Protein AF-A0A4C1XUH2-F1 (afdb_monomer_lite)

Sequence (240 aa):
MLGRVEEEVRYRVNLPPKVDLDPMTHDEVSKHIKGLKIRKATVWKAVVIGIPKPGKPRDLPASYKPISLLSILVKLFERTLKSRLSDHLIGKGLIINEQFGFRPNYSCPQQVVLLIHHYISNRHFSFRLDNMYSSMRPIRAGVPQGSTLSPVLYSAYINDIPRPSAGVQLALFADDTALYLRSNSIGNILQRLQRAIDELTQWLRLWRIDVNPDKSASIYFNYNTKVQFPVPLDTPTYVF

Secondary structure (DSSP, 8-state):
-HHHHHHHHHHHHHSPP--SS----HHHHHHHHHHTT----TT---EEEEEEPTTS-TT-GGGEEEEEE--HHHHHHHHHHHHHHHHHHHHTT-S-TT--TT-TT--HHHHHHHHHHHHHSS-EE--EETTEEPPPEE--SS--TT-SSHHHHHHHHTTTPPPPSTT-EEEEETTEEEEE---S-HHHHHHHHHHHHHHHHHHHHHHTPPP-GGG-EEEEE-SS-EEEEE----------

InterPro domains:
  IPR000477 Reverse transcriptase domain [PF00078] (107-219)
  IPR000477 Reverse transcriptase domain [PS50878] (32-240)
  IPR043502 DNA/RNA polymerase superfamily [SSF56672] (43-229)
  IPR052560 RNA-directed DNA polymerase, mobile element [PTHR36688] (116-222)

Radius of gyration: 32.07 Å; chains: 1; bounding box: 64×52×88 Å

Organism: Eumeta variegata (NCBI:txid151549)

Foldseek 3Di:
DVVVVVVVVVVVVPDDDDDPPPPCDPVNVVVVVVVVVDDPDPQPDWDWDWDAAPPDDPPDPVRTDIDTHHDPVVVVVVVVVCVVVLCVCVVVVVDDPLDQPPHPPGDPVVSVVVVVVVQFPFDWDWDDDPPDIHDIDTDPDAHDPPDPCRQVVQCVLCVPQDAADDAWHWDDDRPDIDTDHDDPDPVVRCVRVVVSVVSRLVVCVVSVNDDDQVPDWDWDDDPPDTDTDRDPDPDDDDDD

Structure (mmCIF, N/CA/C/O backbone):
data_AF-A0A4C1XUH2-F1
#
_entry.id   AF-A0A4C1XUH2-F1
#
loop_
_atom_site.group_PDB
_atom_site.id
_atom_site.type_symbol
_atom_site.label_atom_id
_atom_site.label_alt_id
_atom_site.label_comp_id
_atom_site.label_asym_id
_atom_site.label_entity_id
_atom_site.label_seq_id
_atom_site.pdbx_PDB_ins_code
_atom_site.Cartn_x
_atom_site.Cartn_y
_atom_site.Cartn_z
_atom_site.occupancy
_atom_site.B_iso_or_equiv
_atom_site.auth_seq_id
_atom_site.auth_comp_id
_atom_site.auth_asym_id
_atom_site.auth_atom_id
_atom_site.pdbx_PDB_model_num
ATOM 1 N N . MET A 1 1 ? -20.346 13.648 -29.055 1.00 46.81 1 MET A N 1
ATOM 2 C CA . MET A 1 1 ? -19.079 14.121 -28.445 1.00 46.81 1 MET A CA 1
ATOM 3 C C . MET A 1 1 ? -18.048 13.001 -28.271 1.00 46.81 1 MET A C 1
ATOM 5 O O . MET A 1 1 ? -16.873 13.279 -28.445 1.00 46.81 1 MET A O 1
ATOM 9 N N . LEU A 1 2 ? -18.465 11.749 -28.019 1.00 33.50 2 LEU A N 1
ATOM 10 C CA . LEU A 1 2 ? -17.575 10.581 -27.887 1.00 33.50 2 LEU A CA 1
ATOM 11 C C . LEU A 1 2 ? -16.898 10.151 -29.211 1.00 33.50 2 LEU A C 1
ATOM 13 O O . LEU A 1 2 ? -15.710 9.855 -29.220 1.00 33.50 2 LEU A O 1
ATOM 17 N N . GLY A 1 3 ? -17.610 10.234 -30.344 1.00 39.97 3 GLY A N 1
ATOM 18 C CA . GLY A 1 3 ? -17.074 9.824 -31.654 1.00 39.97 3 GLY A CA 1
ATOM 19 C C . GLY A 1 3 ? -15.873 10.641 -32.157 1.00 39.97 3 GLY A C 1
ATOM 20 O O . GLY A 1 3 ? -14.968 10.079 -32.759 1.00 39.97 3 GLY A O 1
ATOM 21 N N . ARG A 1 4 ? -15.796 11.944 -31.834 1.00 39.75 4 ARG A N 1
ATOM 22 C CA . ARG A 1 4 ? -14.647 12.793 -32.220 1.00 39.75 4 ARG A CA 1
ATOM 23 C C . ARG A 1 4 ? -13.370 12.439 -31.460 1.00 39.75 4 ARG A C 1
ATOM 25 O O . ARG A 1 4 ? -12.289 12.599 -32.005 1.00 39.75 4 ARG A O 1
ATOM 32 N N . VAL A 1 5 ? -13.482 11.963 -30.220 1.00 42.03 5 VAL A N 1
ATOM 33 C CA . VAL A 1 5 ? -12.314 11.590 -29.407 1.00 42.03 5 VAL A CA 1
ATOM 34 C C . VAL A 1 5 ? -11.775 10.228 -29.845 1.00 42.03 5 VAL A C 1
ATOM 36 O O . VAL A 1 5 ? -10.564 10.057 -29.929 1.00 42.03 5 VAL A O 1
ATOM 39 N N . GLU A 1 6 ? -12.647 9.283 -30.200 1.00 44.44 6 GLU A N 1
ATOM 40 C CA . GLU A 1 6 ? -12.225 7.984 -30.740 1.00 44.44 6 GLU A CA 1
ATOM 41 C C . GLU A 1 6 ? -11.586 8.101 -32.133 1.00 44.44 6 GLU A C 1
ATOM 43 O O . GLU A 1 6 ? -10.597 7.418 -32.400 1.00 44.44 6 GLU A O 1
ATOM 48 N N . GLU A 1 7 ? -12.075 9.001 -32.995 1.00 48.00 7 GLU A N 1
ATOM 49 C CA . GLU A 1 7 ? -11.417 9.314 -34.273 1.00 48.00 7 GLU A CA 1
ATOM 50 C C . GLU A 1 7 ? -10.076 10.034 -34.086 1.00 48.00 7 GLU A C 1
ATOM 52 O O . GLU A 1 7 ? -9.104 9.682 -34.748 1.00 48.00 7 GLU A O 1
ATOM 57 N N . GLU A 1 8 ? -9.975 10.978 -33.146 1.00 48.03 8 GLU A N 1
ATOM 58 C CA . GLU A 1 8 ? -8.726 11.686 -32.833 1.00 48.03 8 GLU A CA 1
ATOM 59 C C . GLU A 1 8 ? -7.663 10.733 -32.257 1.00 48.03 8 GLU A C 1
ATOM 61 O O . GLU A 1 8 ? -6.487 10.807 -32.617 1.00 48.03 8 GLU A O 1
ATOM 66 N N . VAL A 1 9 ? -8.066 9.787 -31.401 1.00 44.88 9 VAL A N 1
ATOM 67 C CA . VAL A 1 9 ? -7.173 8.746 -30.873 1.00 44.88 9 VAL A CA 1
ATOM 68 C C . VAL A 1 9 ? -6.776 7.777 -31.986 1.00 44.88 9 VAL A C 1
ATOM 70 O O . VAL A 1 9 ? -5.591 7.498 -32.144 1.00 44.88 9 VAL A O 1
ATOM 73 N N . ARG A 1 10 ? -7.711 7.326 -32.831 1.00 47.38 10 ARG A N 1
ATOM 74 C CA . ARG A 1 10 ? -7.397 6.457 -33.980 1.00 47.38 10 ARG A CA 1
ATOM 75 C C . ARG A 1 10 ? -6.486 7.151 -35.001 1.00 47.38 10 ARG A C 1
ATOM 77 O O . ARG A 1 10 ? -5.645 6.489 -35.603 1.00 47.38 10 ARG A O 1
ATOM 84 N N . TYR A 1 11 ? -6.601 8.467 -35.161 1.00 55.06 11 TYR A N 1
ATOM 85 C CA . TYR A 1 11 ? -5.712 9.274 -35.994 1.00 55.06 11 TYR A CA 1
ATOM 86 C C . TYR A 1 11 ? -4.316 9.413 -35.367 1.00 55.06 11 TYR A C 1
ATOM 88 O O . TYR A 1 11 ? -3.318 9.164 -36.035 1.00 55.06 11 TYR A O 1
ATOM 96 N N . ARG A 1 12 ? -4.216 9.707 -34.063 1.00 44.78 12 ARG A N 1
ATOM 97 C CA . ARG A 1 12 ? -2.927 9.861 -33.355 1.00 44.78 12 ARG A CA 1
ATOM 98 C C . ARG A 1 12 ? -2.148 8.564 -33.161 1.00 44.78 12 ARG A C 1
ATOM 100 O O . ARG A 1 12 ? -0.924 8.614 -33.143 1.00 44.78 12 ARG A O 1
ATOM 107 N N . VAL A 1 13 ? -2.826 7.423 -33.050 1.00 50.38 13 VAL A N 1
ATOM 108 C CA . VAL A 1 13 ? -2.187 6.097 -32.938 1.00 50.38 13 VAL A CA 1
ATOM 109 C C . VAL A 1 13 ? -1.651 5.613 -34.296 1.00 50.38 13 VAL A C 1
ATOM 111 O O . VAL A 1 13 ? -0.718 4.817 -34.331 1.00 50.38 13 VAL A O 1
ATOM 114 N N . ASN A 1 14 ? -2.198 6.124 -35.407 1.00 46.09 14 ASN A N 1
ATOM 115 C CA . ASN A 1 14 ? -1.748 5.822 -36.772 1.00 46.09 14 ASN A CA 1
ATOM 116 C C . ASN A 1 14 ? -0.796 6.876 -37.363 1.00 46.09 14 ASN A C 1
ATOM 118 O O . ASN A 1 14 ? -0.305 6.696 -38.477 1.00 46.09 14 ASN A O 1
ATOM 122 N N . LEU A 1 15 ? -0.526 7.971 -36.648 1.00 45.25 15 LEU A N 1
ATOM 123 C CA . LEU A 1 15 ? 0.492 8.934 -37.053 1.00 45.25 15 LEU A CA 1
ATOM 124 C C . LEU A 1 15 ? 1.889 8.333 -36.809 1.00 45.25 15 LEU A C 1
ATOM 126 O O . LEU A 1 15 ? 2.132 7.779 -35.732 1.00 45.25 15 LEU A O 1
ATOM 130 N N . PRO A 1 16 ? 2.831 8.444 -37.766 1.00 49.97 16 PRO A N 1
ATOM 131 C CA . PRO A 1 16 ? 4.222 8.102 -37.503 1.00 49.97 16 PRO A CA 1
ATOM 132 C C . PRO A 1 16 ? 4.752 8.963 -36.341 1.00 49.97 16 PRO A C 1
ATOM 134 O O . PRO A 1 16 ? 4.283 10.091 -36.150 1.00 49.97 16 PRO A O 1
ATOM 137 N N . PRO A 1 17 ? 5.694 8.441 -35.533 1.00 49.44 17 PRO A N 1
ATOM 138 C CA . PRO A 1 17 ? 6.162 9.118 -34.330 1.00 49.44 17 PRO A CA 1
ATOM 139 C C . PRO A 1 17 ? 6.630 10.536 -34.665 1.00 49.44 17 PRO A C 1
ATOM 141 O O . PRO A 1 17 ? 7.476 10.725 -35.537 1.00 49.44 17 PRO A O 1
ATOM 144 N N . LYS A 1 18 ? 6.073 11.533 -33.964 1.00 49.94 18 LYS A N 1
ATOM 145 C CA . LYS A 1 18 ? 6.533 12.922 -34.046 1.00 49.94 18 LYS A CA 1
ATOM 146 C C . LYS A 1 18 ? 7.953 12.998 -33.491 1.00 49.94 18 LYS A C 1
ATOM 148 O O . LYS A 1 18 ? 8.157 13.028 -32.281 1.00 49.94 18 LYS A O 1
ATOM 153 N N . VAL A 1 19 ? 8.917 13.014 -34.396 1.00 47.56 19 VAL A N 1
ATOM 154 C CA . VAL A 1 19 ? 10.279 13.468 -34.154 1.00 47.56 19 VAL A CA 1
ATOM 155 C C . VAL A 1 19 ? 10.433 14.665 -35.081 1.00 47.56 19 VAL A C 1
ATOM 157 O O . VAL A 1 19 ? 10.267 14.504 -36.285 1.00 47.56 19 VAL A O 1
ATOM 160 N N . ASP A 1 20 ? 10.686 15.860 -34.541 1.00 52.19 20 ASP A N 1
ATOM 161 C CA . ASP A 1 20 ? 10.967 17.091 -35.309 1.00 52.19 20 ASP A CA 1
ATOM 162 C C . ASP A 1 20 ? 12.345 17.027 -36.008 1.00 52.19 20 ASP A C 1
ATOM 164 O O . ASP A 1 20 ? 13.156 17.947 -35.963 1.00 52.19 20 ASP A O 1
ATOM 168 N N . LEU A 1 21 ? 12.637 15.894 -36.636 1.00 56.38 21 LEU A N 1
ATOM 169 C CA . LEU A 1 21 ? 13.744 15.669 -37.544 1.00 56.38 21 LEU A CA 1
ATOM 170 C C . LEU A 1 21 ? 13.156 14.885 -38.708 1.00 56.38 21 LEU A C 1
ATOM 172 O O . LEU A 1 21 ? 12.502 13.863 -38.477 1.00 56.38 21 LEU A O 1
ATOM 176 N N . ASP A 1 22 ? 13.379 15.361 -39.933 1.00 56.19 22 ASP A N 1
ATOM 177 C CA . ASP A 1 22 ? 12.951 14.643 -41.130 1.00 56.19 22 ASP A CA 1
ATOM 178 C C . ASP A 1 22 ? 13.380 13.171 -41.009 1.00 56.19 22 ASP A C 1
ATOM 180 O O . ASP A 1 22 ? 14.534 12.897 -40.648 1.00 56.19 22 ASP A O 1
ATOM 184 N N . PRO A 1 23 ? 12.464 12.207 -41.227 1.00 50.84 23 PRO A N 1
ATOM 185 C CA . PRO A 1 23 ? 12.802 10.801 -41.121 1.00 50.84 23 PRO A CA 1
ATOM 186 C C . PRO A 1 23 ? 13.909 10.516 -42.129 1.00 50.84 23 PRO A C 1
ATOM 188 O O . PRO A 1 23 ? 13.658 10.510 -43.332 1.00 50.84 23 PRO A O 1
ATOM 191 N N . MET A 1 24 ? 15.133 10.295 -41.632 1.00 50.81 24 MET A N 1
ATOM 192 C CA . MET A 1 24 ? 16.257 9.931 -42.488 1.00 50.81 24 MET A CA 1
ATOM 193 C C . MET A 1 24 ? 15.835 8.737 -43.332 1.00 50.81 24 MET A C 1
ATOM 195 O O . MET A 1 24 ? 15.542 7.653 -42.812 1.00 50.81 24 MET A O 1
ATOM 199 N N . THR A 1 25 ? 15.790 8.948 -44.641 1.00 69.31 25 THR A N 1
ATOM 200 C CA . THR A 1 25 ? 15.393 7.902 -45.570 1.00 69.31 25 THR A CA 1
ATOM 201 C C . THR A 1 25 ? 16.419 6.773 -45.510 1.00 69.31 25 THR A C 1
ATOM 203 O O . THR A 1 25 ? 17.613 6.989 -45.274 1.00 69.31 25 THR A O 1
ATOM 206 N N . HIS A 1 26 ? 15.971 5.533 -45.720 1.00 57.75 26 HIS A N 1
ATOM 207 C CA . HIS A 1 26 ? 16.865 4.370 -45.729 1.00 57.75 26 HIS A CA 1
ATOM 208 C C . HIS A 1 26 ? 18.041 4.567 -46.710 1.00 57.75 26 HIS A C 1
ATOM 210 O O . HIS A 1 26 ? 19.152 4.095 -46.461 1.00 57.75 26 HIS A O 1
ATOM 216 N N . ASP A 1 27 ? 17.824 5.339 -47.777 1.00 68.00 27 ASP A N 1
ATOM 217 C CA . ASP A 1 27 ? 18.841 5.716 -48.754 1.00 68.00 27 ASP A CA 1
ATOM 218 C C . ASP A 1 27 ? 19.863 6.729 -48.224 1.00 68.00 27 ASP A C 1
ATOM 220 O O . ASP A 1 27 ? 21.056 6.569 -48.489 1.00 68.00 27 ASP A O 1
ATOM 224 N N . GLU A 1 28 ? 19.464 7.714 -47.419 1.00 70.12 28 GLU A N 1
ATOM 225 C CA . GLU A 1 28 ? 20.388 8.659 -46.773 1.00 70.12 28 GLU A CA 1
ATOM 226 C C . GLU A 1 28 ? 21.250 7.988 -45.705 1.00 70.12 28 GLU A C 1
ATOM 228 O O . GLU A 1 28 ? 22.461 8.233 -45.645 1.00 70.12 28 GLU A O 1
ATOM 233 N N . VAL A 1 29 ? 20.657 7.092 -44.909 1.00 66.12 29 VAL A N 1
ATOM 234 C CA . VAL A 1 29 ? 21.394 6.264 -43.942 1.00 66.12 29 VAL A CA 1
ATOM 235 C C . VAL A 1 29 ? 22.367 5.347 -44.682 1.00 66.12 29 VAL A C 1
ATOM 237 O O . VAL A 1 29 ? 23.545 5.271 -44.333 1.00 66.12 29 VAL A O 1
ATOM 240 N N . SER A 1 30 ? 21.918 4.700 -45.761 1.00 60.31 30 SER A N 1
ATOM 241 C CA . SER A 1 30 ? 22.757 3.834 -46.597 1.00 60.31 30 SER A CA 1
ATOM 242 C C . SER A 1 30 ? 23.894 4.610 -47.273 1.00 60.31 30 SER A C 1
ATOM 244 O O . SER A 1 30 ? 25.023 4.119 -47.331 1.00 60.31 30 SER A O 1
ATOM 246 N N . LYS A 1 31 ? 23.650 5.849 -47.721 1.00 74.75 31 LYS A N 1
ATOM 247 C CA . LYS A 1 31 ? 24.663 6.748 -48.296 1.00 74.75 31 LYS A CA 1
ATOM 248 C C . LYS A 1 31 ? 25.720 7.145 -47.262 1.00 74.75 31 LYS A C 1
ATOM 250 O O . LYS A 1 31 ? 26.909 7.048 -47.564 1.00 74.75 31 LYS A O 1
ATOM 255 N N . HIS A 1 32 ? 25.315 7.503 -46.041 1.00 62.38 32 HIS A N 1
ATOM 256 C CA . HIS A 1 32 ? 26.245 7.793 -44.943 1.00 62.38 32 HIS A CA 1
ATOM 257 C C . HIS A 1 32 ? 27.060 6.557 -44.538 1.00 62.38 32 HIS A C 1
ATOM 259 O O . HIS A 1 32 ? 28.282 6.636 -44.418 1.00 62.38 32 HIS A O 1
ATOM 265 N N . ILE A 1 33 ? 26.421 5.390 -44.415 1.00 60.66 33 ILE A N 1
ATOM 266 C CA . ILE A 1 33 ? 27.097 4.122 -44.097 1.00 60.66 33 ILE A CA 1
ATOM 267 C C . ILE A 1 33 ? 28.111 3.737 -45.188 1.00 60.66 33 ILE A C 1
ATOM 269 O O . ILE A 1 33 ? 29.224 3.313 -44.871 1.00 60.66 33 ILE A O 1
ATOM 273 N N . LYS A 1 34 ? 27.768 3.917 -46.472 1.00 64.81 34 LYS A N 1
ATOM 274 C CA . LYS A 1 34 ? 28.681 3.679 -47.606 1.00 64.81 34 LYS A CA 1
ATOM 275 C C . LYS A 1 34 ? 29.853 4.667 -47.620 1.00 64.81 34 LYS A C 1
ATOM 277 O O . LYS A 1 34 ? 30.980 4.255 -47.894 1.00 64.81 34 LYS A O 1
ATOM 282 N N . GLY A 1 35 ? 29.612 5.938 -47.284 1.00 63.88 35 GLY A N 1
ATOM 283 C CA . GLY A 1 35 ? 30.648 6.972 -47.164 1.00 63.88 35 GLY A CA 1
ATOM 284 C C . GLY A 1 35 ? 31.665 6.691 -46.054 1.00 63.88 35 GLY A C 1
ATOM 285 O O . GLY A 1 35 ? 32.849 6.972 -46.220 1.00 63.88 35 GLY A O 1
ATOM 286 N N . LEU A 1 36 ? 31.235 6.034 -44.973 1.00 59.88 36 LEU A N 1
ATOM 287 C CA . LEU A 1 36 ? 32.098 5.633 -43.856 1.00 59.88 36 LEU A CA 1
ATOM 288 C C . LEU A 1 36 ? 33.062 4.472 -44.194 1.00 59.88 36 LEU A C 1
ATOM 290 O O . LEU A 1 36 ? 33.847 4.073 -43.336 1.00 59.88 36 LEU A O 1
ATOM 294 N N . LYS A 1 37 ? 33.025 3.914 -45.421 1.00 51.81 37 LYS A N 1
ATOM 295 C CA . LYS A 1 37 ? 33.866 2.784 -45.884 1.00 51.81 37 LYS A CA 1
ATOM 296 C C . LYS A 1 37 ? 33.928 1.613 -44.885 1.00 51.81 37 LYS A C 1
ATOM 298 O O . LYS A 1 37 ? 34.933 0.906 -44.791 1.00 51.81 37 LYS A O 1
ATOM 303 N N . ILE A 1 38 ? 32.848 1.381 -44.138 1.00 58.53 38 ILE A N 1
ATOM 304 C CA . ILE A 1 38 ? 32.791 0.326 -43.125 1.00 58.53 38 ILE A CA 1
ATOM 305 C C . ILE A 1 38 ? 32.663 -1.014 -43.852 1.00 58.53 38 ILE A C 1
ATOM 307 O O . ILE A 1 38 ? 31.647 -1.297 -44.488 1.00 58.53 38 ILE A O 1
ATOM 311 N N . ARG A 1 39 ? 33.693 -1.865 -43.773 1.00 52.16 39 ARG A N 1
ATOM 312 C CA . ARG A 1 39 ? 33.590 -3.246 -44.266 1.00 52.16 39 ARG A CA 1
ATOM 313 C C . ARG A 1 39 ? 32.484 -3.959 -43.486 1.00 52.16 39 ARG A C 1
ATOM 315 O O . ARG A 1 39 ? 32.507 -3.971 -42.257 1.00 52.16 39 ARG A O 1
ATOM 322 N N . LYS A 1 40 ? 31.525 -4.568 -44.192 1.00 50.50 40 LYS A N 1
ATOM 323 C CA . LYS A 1 40 ? 30.462 -5.368 -43.569 1.00 50.50 40 LYS A CA 1
ATOM 324 C C . LYS A 1 40 ? 31.126 -6.522 -42.817 1.00 50.50 40 LYS A C 1
ATOM 326 O O . LYS A 1 40 ? 31.721 -7.403 -43.433 1.00 50.50 40 LYS A O 1
ATOM 331 N N . ALA A 1 41 ? 31.091 -6.480 -41.490 1.00 52.34 41 ALA A N 1
ATOM 332 C CA . ALA A 1 41 ? 31.773 -7.478 -40.682 1.00 52.34 41 ALA A CA 1
ATOM 333 C C . ALA A 1 41 ? 31.134 -8.860 -40.908 1.00 52.34 41 ALA A C 1
ATOM 335 O O . ALA A 1 41 ? 29.937 -9.064 -40.728 1.00 52.34 41 ALA A O 1
ATOM 336 N N . THR A 1 42 ? 31.945 -9.835 -41.304 1.00 54.28 42 THR A N 1
ATOM 337 C CA . THR A 1 42 ? 31.550 -11.243 -41.496 1.00 54.28 42 THR A CA 1
ATOM 338 C C . THR A 1 42 ? 31.240 -11.963 -40.177 1.00 54.28 42 THR A C 1
ATOM 340 O O . THR A 1 42 ? 30.697 -13.065 -40.180 1.00 54.28 42 THR A O 1
ATOM 343 N N . VAL A 1 43 ? 31.544 -11.313 -39.051 1.00 61.03 43 VAL A N 1
ATOM 344 C CA . VAL A 1 43 ? 31.491 -11.830 -37.675 1.00 61.03 43 VAL A CA 1
ATOM 345 C C . VAL A 1 43 ? 30.073 -11.795 -37.062 1.00 61.03 43 VAL A C 1
ATOM 347 O O . VAL A 1 43 ? 29.847 -12.385 -36.010 1.00 61.03 43 VAL A O 1
ATOM 350 N N . TRP A 1 44 ? 29.086 -11.180 -37.727 1.00 61.22 44 TRP A N 1
ATOM 351 C CA . TRP A 1 44 ? 27.710 -11.005 -37.215 1.00 61.22 44 TRP A CA 1
ATOM 352 C C . TRP A 1 44 ? 26.755 -12.190 -37.460 1.00 61.22 44 TRP A C 1
ATOM 354 O O . TRP A 1 44 ? 25.538 -12.034 -37.386 1.00 61.22 44 TRP A O 1
ATOM 364 N N . LYS A 1 45 ? 27.272 -13.385 -37.765 1.00 67.44 45 LYS A N 1
ATOM 365 C CA . LYS A 1 45 ? 26.444 -14.599 -37.850 1.00 67.44 45 LYS A CA 1
ATOM 366 C C . LYS A 1 45 ? 26.216 -15.163 -36.443 1.00 67.44 45 LYS A C 1
ATOM 368 O O . LYS A 1 45 ? 27.174 -15.352 -35.699 1.00 67.44 45 LYS A O 1
ATOM 373 N N . ALA A 1 46 ? 24.960 -15.443 -36.096 1.00 76.62 46 ALA A N 1
ATOM 374 C CA . ALA A 1 46 ? 24.566 -16.003 -34.804 1.00 76.62 46 ALA A CA 1
ATOM 375 C C . ALA A 1 46 ? 23.885 -17.362 -34.991 1.00 76.62 46 ALA A C 1
ATOM 377 O O . ALA A 1 46 ? 23.077 -17.531 -35.904 1.00 76.62 46 ALA A O 1
ATOM 378 N N . VAL A 1 47 ? 24.182 -18.316 -34.109 1.00 80.75 47 VAL A N 1
ATOM 379 C CA . VAL A 1 47 ? 23.432 -19.579 -34.025 1.00 80.75 47 VAL A CA 1
ATOM 380 C C . VAL A 1 47 ? 22.233 -19.350 -33.110 1.00 80.75 47 VAL A C 1
ATOM 382 O O . VAL A 1 47 ? 22.413 -18.884 -31.989 1.00 80.75 47 VAL A O 1
ATOM 385 N N . VAL A 1 48 ? 21.015 -19.656 -33.557 1.00 82.94 48 VAL A N 1
ATOM 386 C CA . VAL A 1 48 ? 19.807 -19.509 -32.730 1.00 82.94 48 VAL A CA 1
ATOM 387 C C . VAL A 1 48 ? 19.474 -20.846 -32.081 1.00 82.94 48 VAL A C 1
ATOM 389 O O . VAL A 1 48 ? 19.286 -21.841 -32.775 1.00 82.94 48 VAL A O 1
ATOM 392 N N . ILE A 1 49 ? 19.375 -20.859 -30.754 1.00 84.31 49 ILE A N 1
ATOM 393 C CA . ILE A 1 49 ? 18.896 -22.014 -29.988 1.00 84.31 49 ILE A CA 1
ATOM 394 C C . ILE A 1 49 ? 17.503 -21.730 -29.422 1.00 84.31 49 ILE A C 1
ATOM 396 O O . ILE A 1 49 ? 17.189 -20.596 -29.061 1.00 84.31 49 ILE A O 1
ATOM 400 N N . GLY A 1 50 ? 16.660 -22.757 -29.331 1.00 85.94 50 GLY A N 1
ATOM 401 C CA . GLY A 1 50 ? 15.346 -22.663 -28.699 1.00 85.94 50 GLY A CA 1
ATOM 402 C C . GLY A 1 50 ? 15.399 -23.119 -27.243 1.00 85.94 50 GLY A C 1
ATOM 403 O O . GLY A 1 50 ? 15.690 -24.282 -26.980 1.00 85.94 50 GLY A O 1
ATOM 404 N N . ILE A 1 51 ? 15.060 -22.245 -26.294 1.00 88.19 51 ILE A N 1
ATOM 405 C CA . ILE A 1 51 ? 14.867 -22.629 -24.885 1.00 88.19 51 ILE A CA 1
ATOM 406 C C . ILE A 1 51 ? 13.384 -22.954 -24.650 1.00 88.19 51 ILE A C 1
ATOM 408 O O . ILE A 1 51 ? 12.546 -22.084 -24.899 1.00 88.19 51 ILE A O 1
ATOM 412 N N . PRO A 1 52 ? 13.019 -24.155 -24.167 1.00 88.50 52 PRO A N 1
ATOM 413 C CA . PRO A 1 52 ? 11.619 -24.524 -23.973 1.00 88.50 52 PRO A CA 1
ATOM 414 C C . PRO A 1 52 ? 10.941 -23.651 -22.904 1.00 88.50 52 PRO A C 1
ATOM 416 O O . PRO A 1 52 ? 11.503 -23.380 -21.841 1.00 88.50 52 PRO A O 1
ATOM 419 N N . LYS A 1 53 ? 9.710 -23.212 -23.179 1.00 89.81 53 LYS A N 1
ATOM 420 C CA . LYS A 1 53 ? 8.848 -22.514 -22.217 1.00 89.81 53 LYS A CA 1
ATOM 421 C C . LYS A 1 53 ? 8.279 -23.532 -21.211 1.00 89.81 53 LYS A C 1
ATOM 423 O O . LYS A 1 53 ? 7.845 -24.606 -21.631 1.00 89.81 53 LYS A O 1
ATOM 428 N N . PRO A 1 54 ? 8.233 -23.215 -19.904 1.00 91.62 54 PRO A N 1
ATOM 429 C CA . PRO A 1 54 ? 7.641 -24.100 -18.900 1.00 91.62 54 PRO A CA 1
ATOM 430 C C . PRO A 1 54 ? 6.182 -24.454 -19.226 1.00 91.62 54 PRO A C 1
ATOM 432 O O . PRO A 1 54 ? 5.408 -23.579 -19.611 1.00 91.62 54 PRO A O 1
ATOM 435 N N . GLY A 1 55 ? 5.813 -25.731 -19.079 1.00 90.06 55 GLY A N 1
ATOM 436 C CA . GLY A 1 55 ? 4.430 -26.207 -19.236 1.00 90.06 55 GLY A CA 1
ATOM 437 C C . GLY A 1 55 ? 3.864 -26.177 -20.663 1.00 90.06 55 GLY A C 1
ATOM 438 O O . GLY A 1 55 ? 2.655 -26.313 -20.832 1.00 90.06 55 GLY A O 1
ATOM 439 N N . LYS A 1 56 ? 4.696 -25.977 -21.693 1.00 88.62 56 LYS A N 1
ATOM 440 C CA . LYS A 1 56 ? 4.276 -25.994 -23.105 1.00 88.62 56 LYS A CA 1
ATOM 441 C C . LYS A 1 56 ? 4.760 -27.267 -23.819 1.00 88.62 56 LYS A C 1
ATOM 443 O O . LYS A 1 56 ? 5.819 -27.789 -23.461 1.00 88.62 56 LYS A O 1
ATOM 448 N N . PRO A 1 57 ? 4.003 -27.776 -24.809 1.00 89.06 57 PRO A N 1
ATOM 449 C CA . PRO A 1 57 ? 4.331 -29.028 -25.486 1.00 89.06 57 PRO A CA 1
ATOM 450 C C . PRO A 1 57 ? 5.546 -28.834 -26.416 1.00 89.06 57 PRO A C 1
ATOM 452 O O . PRO A 1 57 ? 5.734 -27.759 -26.983 1.00 89.06 57 PRO A O 1
ATOM 455 N N . ARG A 1 58 ? 6.442 -29.827 -26.492 1.00 86.12 58 ARG A N 1
ATOM 456 C CA . ARG A 1 58 ? 7.790 -29.694 -27.103 1.00 86.12 58 ARG A CA 1
ATOM 457 C C . ARG A 1 58 ? 7.824 -29.877 -28.624 1.00 86.12 58 ARG A C 1
ATOM 459 O O . ARG A 1 58 ? 8.842 -29.633 -29.255 1.00 86.12 58 ARG A O 1
ATOM 466 N N . ASP A 1 59 ? 6.720 -30.318 -29.189 1.00 87.06 59 ASP A N 1
ATOM 467 C CA . ASP A 1 59 ? 6.474 -30.538 -30.612 1.00 87.06 59 ASP A CA 1
ATOM 468 C C . ASP A 1 59 ? 6.244 -29.234 -31.395 1.00 87.06 59 ASP A C 1
ATOM 470 O O . ASP A 1 59 ? 6.468 -29.188 -32.602 1.00 87.06 59 ASP A O 1
ATOM 474 N N . LEU A 1 60 ? 5.841 -28.154 -30.718 1.00 82.19 60 LEU A N 1
ATOM 475 C CA . LEU A 1 60 ? 5.532 -26.879 -31.362 1.00 82.19 60 LEU A CA 1
ATOM 476 C C . LEU A 1 60 ? 6.706 -25.883 -31.298 1.00 82.19 60 LEU A C 1
ATOM 478 O O . LEU A 1 60 ? 7.158 -25.536 -30.203 1.00 82.19 60 LEU A O 1
ATOM 482 N N . PRO A 1 61 ? 7.133 -25.286 -32.430 1.00 77.25 61 PRO A N 1
ATOM 483 C CA . PRO A 1 61 ? 8.151 -24.228 -32.442 1.00 77.25 61 PRO A CA 1
ATOM 484 C C . PRO A 1 61 ? 7.800 -23.018 -31.559 1.00 77.25 61 PRO A C 1
ATOM 486 O O . PRO A 1 61 ? 8.671 -22.426 -30.922 1.00 77.25 61 PRO A O 1
ATOM 489 N N . ALA A 1 62 ? 6.509 -22.681 -31.445 1.00 82.12 62 ALA A N 1
ATOM 490 C CA . ALA A 1 62 ? 6.013 -21.593 -30.596 1.00 82.12 62 ALA A CA 1
ATOM 491 C C . ALA A 1 62 ? 6.263 -21.816 -29.087 1.00 82.12 62 ALA A C 1
ATOM 493 O O . ALA A 1 62 ? 6.228 -20.864 -28.291 1.00 82.12 62 ALA A O 1
ATOM 494 N N . SER A 1 63 ? 6.543 -23.058 -28.685 1.00 88.81 63 SER A N 1
ATOM 495 C CA . SER A 1 63 ? 6.874 -23.436 -27.311 1.00 88.81 63 SER A CA 1
ATOM 496 C C . SER A 1 63 ? 8.304 -23.087 -26.913 1.00 88.81 63 SER A C 1
ATOM 498 O O . SER A 1 63 ? 8.644 -23.220 -25.741 1.00 88.81 63 SER A O 1
ATOM 500 N N . TYR A 1 64 ? 9.131 -22.586 -27.833 1.00 85.06 64 TYR A N 1
ATOM 501 C CA . TYR A 1 64 ? 10.515 -22.213 -27.560 1.00 85.06 64 TYR A CA 1
ATOM 502 C C . TYR A 1 64 ? 10.702 -20.690 -27.538 1.00 85.06 64 TYR A C 1
ATOM 504 O O . TYR A 1 64 ? 10.001 -19.929 -28.208 1.00 85.06 64 TYR A O 1
ATOM 512 N N . LYS A 1 65 ? 11.645 -20.223 -26.719 1.00 81.25 65 LYS A N 1
ATOM 513 C CA . LYS A 1 65 ? 12.199 -18.868 -26.757 1.00 81.25 65 LYS A CA 1
ATOM 514 C C . LYS A 1 65 ? 13.468 -18.911 -27.616 1.00 81.25 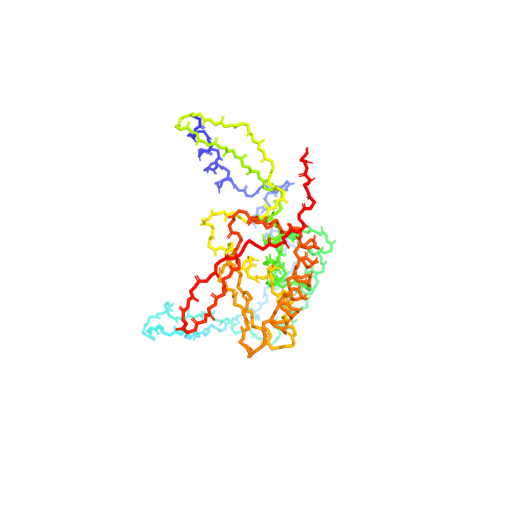65 LYS A C 1
ATOM 516 O O . LYS A 1 65 ? 14.403 -19.607 -27.217 1.00 81.25 65 LYS A O 1
ATOM 521 N N . PRO A 1 66 ? 13.523 -18.217 -28.762 1.00 89.94 66 PRO A N 1
ATOM 522 C CA . PRO A 1 66 ? 14.741 -18.157 -29.557 1.00 89.94 66 PRO A CA 1
ATOM 523 C C . PRO A 1 66 ? 15.784 -17.288 -28.845 1.00 89.94 66 PRO A C 1
ATOM 525 O O . PRO A 1 66 ? 15.484 -16.168 -28.436 1.00 89.94 66 PRO A O 1
ATOM 528 N N . ILE A 1 67 ? 17.005 -17.800 -28.697 1.00 86.06 67 ILE A N 1
ATOM 529 C CA . ILE A 1 67 ? 18.152 -17.082 -28.136 1.00 86.06 67 ILE A CA 1
ATOM 530 C C . ILE A 1 67 ? 19.304 -17.140 -29.134 1.00 86.06 67 ILE A C 1
ATOM 532 O O . ILE A 1 67 ? 19.747 -18.220 -29.526 1.00 86.06 67 ILE A O 1
ATOM 536 N N . SER A 1 68 ? 19.809 -15.972 -29.519 1.00 87.31 68 SER A N 1
ATOM 537 C CA . SER A 1 68 ? 20.962 -15.845 -30.410 1.00 87.31 68 SER A CA 1
ATOM 538 C C . SER A 1 68 ? 22.269 -16.041 -29.641 1.00 87.31 68 SER A C 1
ATOM 540 O O . SER A 1 68 ? 22.612 -15.264 -28.748 1.00 87.31 68 SER A O 1
ATOM 542 N N . LEU A 1 69 ? 23.036 -17.063 -30.010 1.00 81.06 69 LEU A N 1
ATOM 543 C CA . LEU A 1 69 ? 24.395 -17.291 -29.536 1.00 81.06 69 LEU A CA 1
ATOM 544 C C . LEU A 1 69 ? 25.367 -16.466 -30.377 1.00 81.06 69 LEU A C 1
ATOM 546 O O . LEU A 1 69 ? 25.753 -16.842 -31.485 1.00 81.06 69 LEU A O 1
ATOM 550 N N . LEU A 1 70 ? 25.746 -15.318 -29.827 1.00 83.31 70 LEU A N 1
ATOM 551 C CA . LEU A 1 70 ? 26.759 -14.437 -30.396 1.00 83.31 70 LEU A CA 1
ATOM 552 C C . LEU A 1 70 ? 28.165 -14.920 -30.031 1.00 83.31 70 LEU A C 1
ATOM 554 O O . LEU A 1 70 ? 28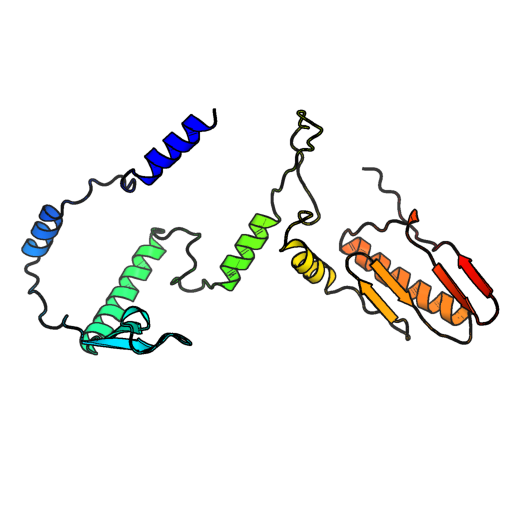.391 -15.424 -28.923 1.00 83.31 70 LEU A O 1
ATOM 558 N N . SER A 1 71 ? 29.117 -14.721 -30.946 1.00 85.69 71 SER A N 1
ATOM 559 C CA . SER A 1 71 ? 30.531 -14.982 -30.673 1.00 85.69 71 SER A CA 1
ATOM 560 C C . SER A 1 71 ? 31.045 -14.084 -29.540 1.00 85.69 71 SER A C 1
ATOM 562 O O . SER A 1 71 ? 30.517 -12.996 -29.292 1.00 85.69 71 SER A O 1
ATOM 564 N N . ILE A 1 72 ? 32.091 -14.532 -28.839 1.00 86.06 72 ILE A N 1
ATOM 565 C CA . ILE A 1 72 ? 32.687 -13.783 -27.718 1.00 86.06 72 ILE A CA 1
ATOM 566 C C . ILE A 1 72 ? 33.118 -12.380 -28.168 1.00 86.06 72 ILE A C 1
ATOM 568 O O . ILE A 1 72 ? 32.866 -11.407 -27.461 1.00 86.06 72 ILE A O 1
ATOM 572 N N . LEU A 1 73 ? 33.690 -12.264 -29.372 1.00 86.31 73 LEU A N 1
ATOM 573 C CA . LEU A 1 73 ? 34.113 -10.984 -29.946 1.00 86.31 73 LEU A CA 1
ATOM 574 C C . LEU A 1 73 ? 32.938 -10.013 -30.131 1.00 86.31 73 LEU A C 1
ATOM 576 O O . LEU A 1 73 ? 33.059 -8.840 -29.782 1.00 86.31 73 LEU A O 1
ATOM 580 N N . VAL A 1 74 ? 31.786 -10.496 -30.613 1.00 86.62 74 VAL A N 1
ATOM 581 C CA . VAL A 1 74 ? 30.578 -9.663 -30.763 1.00 86.62 74 VAL A CA 1
ATOM 582 C C . VAL A 1 74 ? 30.054 -9.221 -29.403 1.00 86.62 74 VAL A C 1
ATOM 584 O O . VAL A 1 74 ? 29.785 -8.041 -29.219 1.00 86.62 74 VAL A O 1
ATOM 587 N N . LYS A 1 75 ? 29.987 -10.125 -28.419 1.00 86.50 75 LYS A N 1
ATOM 588 C CA . LYS A 1 75 ? 29.532 -9.781 -27.061 1.00 86.50 75 LYS A CA 1
ATOM 589 C C . LYS A 1 75 ? 30.410 -8.712 -26.405 1.00 86.50 75 LYS A C 1
ATOM 591 O O . LYS A 1 75 ? 29.893 -7.832 -25.719 1.00 86.50 75 LYS A O 1
ATOM 596 N N . LEU A 1 76 ? 31.730 -8.778 -26.603 1.00 89.69 76 LEU A N 1
ATOM 597 C CA . LEU A 1 76 ? 32.660 -7.758 -26.108 1.00 89.69 76 LEU A CA 1
ATOM 598 C C . LEU A 1 76 ? 32.415 -6.405 -26.781 1.00 89.69 76 LEU A C 1
ATOM 600 O O . LEU A 1 76 ? 32.323 -5.386 -26.098 1.00 89.69 76 LEU A O 1
ATOM 604 N N . PHE A 1 77 ? 32.257 -6.397 -28.104 1.00 89.69 77 PHE A N 1
ATOM 605 C CA . PHE A 1 77 ? 31.963 -5.182 -28.856 1.00 89.69 77 PHE A CA 1
ATOM 606 C C . PHE A 1 77 ? 30.617 -4.557 -28.450 1.00 89.69 77 PHE A C 1
ATOM 608 O O . PHE A 1 77 ? 30.557 -3.366 -28.143 1.00 89.69 77 PHE A O 1
ATOM 615 N N . GLU A 1 78 ? 29.557 -5.363 -28.358 1.00 90.00 78 GLU A N 1
ATOM 616 C CA . GLU A 1 78 ? 28.234 -4.932 -27.893 1.00 90.00 78 GLU A CA 1
ATOM 617 C C . GLU A 1 78 ? 28.274 -4.376 -26.472 1.00 90.00 78 GLU A C 1
ATOM 619 O O . GLU A 1 78 ? 27.605 -3.387 -26.185 1.00 90.00 78 GLU A O 1
ATOM 624 N N . ARG A 1 79 ? 29.079 -4.959 -25.577 1.00 91.31 79 ARG A N 1
ATOM 625 C CA . ARG A 1 79 ? 29.241 -4.449 -24.210 1.00 91.31 79 ARG A CA 1
ATOM 626 C C . ARG A 1 79 ? 29.824 -3.036 -24.204 1.00 91.31 79 ARG A C 1
ATOM 628 O O . ARG A 1 79 ? 29.322 -2.181 -23.474 1.00 91.31 79 ARG A O 1
ATOM 635 N N . THR A 1 80 ? 30.838 -2.781 -25.028 1.00 92.69 80 THR A N 1
ATOM 636 C CA . THR A 1 80 ? 31.440 -1.447 -25.172 1.00 92.69 80 THR A CA 1
ATOM 637 C C . THR A 1 80 ? 30.454 -0.454 -25.783 1.00 92.69 80 THR A C 1
ATOM 639 O O . THR A 1 80 ? 30.282 0.643 -25.246 1.00 92.69 80 THR A O 1
ATOM 642 N N . LEU A 1 81 ? 29.762 -0.844 -26.860 1.00 92.38 81 LEU A N 1
ATOM 643 C CA . LEU A 1 81 ? 28.732 -0.012 -27.489 1.00 92.38 81 LEU A CA 1
ATOM 644 C C . LEU A 1 81 ? 27.598 0.324 -26.523 1.00 92.38 81 LEU A C 1
ATOM 646 O O . LEU A 1 81 ? 27.231 1.489 -26.399 1.00 92.38 81 LEU A O 1
ATOM 650 N N . LYS A 1 82 ? 27.076 -0.679 -25.809 1.00 91.44 82 LYS A N 1
ATOM 651 C CA . LYS A 1 82 ? 26.014 -0.517 -24.815 1.00 91.44 82 LYS A CA 1
ATOM 652 C C . LYS A 1 82 ? 26.399 0.527 -23.778 1.00 91.44 82 LYS A C 1
ATOM 654 O O . LYS A 1 82 ? 25.574 1.377 -23.474 1.00 91.44 82 LYS A O 1
ATOM 659 N N . SER A 1 83 ? 27.623 0.469 -23.247 1.00 90.75 83 SER A N 1
ATOM 660 C CA . SER A 1 83 ? 28.088 1.442 -22.253 1.00 90.75 83 SER A CA 1
ATOM 661 C C . SER A 1 83 ? 28.021 2.863 -22.811 1.00 90.75 83 SER A C 1
ATOM 663 O O . SER A 1 83 ? 27.315 3.704 -22.270 1.00 90.75 83 SER A O 1
ATOM 665 N N . ARG A 1 84 ? 28.673 3.106 -23.956 1.00 93.19 84 ARG A N 1
ATOM 666 C CA . ARG A 1 84 ? 28.745 4.444 -24.567 1.00 93.19 84 ARG A CA 1
ATOM 667 C C . ARG A 1 84 ? 27.373 4.983 -24.966 1.00 93.19 84 ARG A C 1
ATOM 669 O O . ARG A 1 84 ? 27.091 6.160 -24.761 1.00 93.19 84 ARG A O 1
ATOM 676 N N . LEU A 1 85 ? 26.527 4.126 -25.536 1.00 92.50 85 LEU A N 1
ATOM 677 C CA . LEU A 1 85 ? 25.184 4.501 -25.958 1.00 92.50 85 LEU A CA 1
ATOM 678 C C . LEU A 1 85 ? 24.287 4.788 -24.751 1.00 92.50 85 LEU A C 1
ATOM 680 O O . LEU A 1 85 ? 23.573 5.784 -24.755 1.00 92.50 85 LEU A O 1
ATOM 684 N N . SER A 1 86 ? 24.350 3.956 -23.710 1.00 90.69 86 SER A N 1
ATOM 685 C CA . SER A 1 86 ? 23.588 4.159 -22.476 1.00 90.69 86 SER A CA 1
ATOM 686 C C . SER A 1 86 ? 23.940 5.494 -21.824 1.00 90.69 86 SER A C 1
ATOM 688 O O . SER A 1 86 ? 23.037 6.258 -21.493 1.00 90.69 86 SER A O 1
ATOM 690 N N . ASP A 1 87 ? 25.233 5.804 -21.697 1.00 90.44 87 ASP A N 1
ATOM 691 C CA . 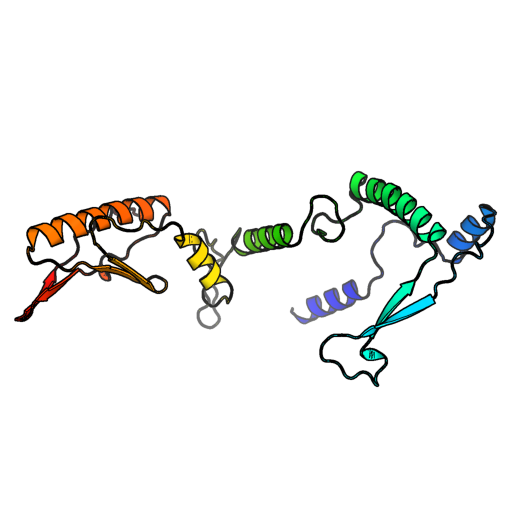ASP A 1 87 ? 25.696 7.065 -21.109 1.00 90.44 87 ASP A CA 1
ATOM 692 C C . ASP A 1 87 ? 25.199 8.272 -21.917 1.00 90.44 87 ASP A C 1
ATOM 694 O O . ASP A 1 87 ? 24.740 9.259 -21.347 1.00 90.44 87 ASP A O 1
ATOM 698 N N . HIS A 1 88 ? 25.216 8.178 -23.252 1.00 92.06 88 HIS A N 1
ATOM 699 C CA . HIS A 1 88 ? 24.715 9.235 -24.130 1.00 92.06 88 HIS A CA 1
ATOM 700 C C . HIS A 1 88 ? 23.200 9.434 -24.016 1.00 92.06 88 HIS A C 1
ATOM 702 O O . HIS A 1 88 ? 22.733 10.562 -23.871 1.00 92.06 88 HIS A O 1
ATOM 708 N N . LEU A 1 89 ? 22.429 8.344 -24.098 1.00 91.19 89 LEU A N 1
ATOM 709 C CA . LEU A 1 89 ? 20.967 8.389 -24.071 1.00 91.19 89 LEU A CA 1
ATOM 710 C C . LEU A 1 89 ? 20.450 8.889 -22.719 1.00 91.19 89 LEU A C 1
ATOM 712 O O . LEU A 1 89 ? 19.544 9.719 -22.680 1.00 91.19 89 LEU A O 1
ATOM 716 N N . ILE A 1 90 ? 21.038 8.413 -21.619 1.00 88.31 90 ILE A N 1
ATOM 717 C CA . ILE A 1 90 ? 20.660 8.829 -20.265 1.00 88.31 90 ILE A CA 1
ATOM 718 C C . ILE A 1 90 ? 21.155 10.250 -19.988 1.00 88.31 90 ILE A C 1
ATOM 720 O O . ILE A 1 90 ? 20.375 11.075 -19.523 1.00 88.31 90 ILE A O 1
ATOM 724 N N . GLY A 1 91 ? 22.417 10.557 -20.305 1.00 87.56 91 GLY A N 1
ATOM 725 C CA . GLY A 1 91 ? 23.014 11.867 -20.036 1.00 87.56 91 GLY A CA 1
ATOM 726 C C . GLY A 1 91 ? 22.341 13.014 -20.792 1.00 87.56 91 GLY A C 1
ATOM 727 O O . GLY A 1 91 ? 22.281 14.127 -20.280 1.00 87.56 91 GLY A O 1
ATOM 728 N N . LYS A 1 92 ? 21.786 12.745 -21.980 1.00 91.25 92 LYS A N 1
ATOM 729 C CA . LYS A 1 92 ? 21.003 13.721 -22.753 1.00 91.25 92 LYS A CA 1
ATOM 730 C C . LYS A 1 92 ? 19.497 13.700 -22.469 1.00 91.25 92 LYS A C 1
ATOM 732 O O . LYS A 1 92 ? 18.767 14.439 -23.119 1.00 91.25 92 LYS A O 1
ATOM 737 N N . GLY A 1 93 ? 19.019 12.854 -21.554 1.00 88.38 93 GLY A N 1
ATOM 738 C CA . GLY A 1 93 ? 17.587 12.751 -21.246 1.00 88.38 93 GLY A CA 1
ATOM 739 C C . GLY A 1 93 ? 16.730 12.249 -22.415 1.00 88.38 93 GLY A C 1
ATOM 740 O O . GLY A 1 93 ? 15.559 12.592 -22.508 1.00 88.38 93 GLY A O 1
ATOM 741 N N . LEU A 1 94 ? 17.302 11.446 -23.321 1.00 90.94 94 LEU A N 1
ATOM 742 C CA . LEU A 1 94 ? 16.588 10.895 -24.484 1.00 90.94 94 LEU A CA 1
ATOM 743 C C . LEU A 1 94 ? 15.711 9.685 -24.124 1.00 90.94 94 LEU A C 1
ATOM 745 O O . LEU A 1 94 ? 14.897 9.243 -24.931 1.00 90.94 94 LEU A O 1
ATOM 749 N N . ILE A 1 95 ? 15.887 9.131 -22.923 1.00 87.75 95 ILE A N 1
ATOM 750 C CA . ILE A 1 95 ? 15.023 8.091 -22.360 1.00 87.75 95 ILE A CA 1
ATOM 751 C C . ILE A 1 95 ? 13.983 8.770 -21.470 1.00 87.75 95 ILE A C 1
ATOM 753 O O . ILE A 1 95 ? 14.356 9.508 -20.559 1.00 87.75 95 ILE A O 1
ATOM 757 N N . ILE A 1 96 ? 12.699 8.483 -21.706 1.00 89.38 96 ILE A N 1
ATOM 758 C CA . ILE A 1 96 ? 11.593 8.993 -20.883 1.00 89.38 96 ILE A CA 1
ATOM 759 C C . ILE A 1 96 ? 11.783 8.629 -19.404 1.00 89.38 96 ILE A C 1
ATOM 761 O O . ILE A 1 96 ? 12.285 7.550 -19.071 1.00 89.38 96 ILE A O 1
ATOM 765 N N . ASN A 1 97 ? 11.377 9.520 -18.502 1.00 86.31 97 ASN A N 1
ATOM 766 C CA . ASN A 1 97 ? 11.653 9.373 -17.073 1.00 86.31 97 ASN A CA 1
ATOM 767 C C . ASN A 1 97 ? 10.934 8.172 -16.452 1.00 86.31 97 ASN A C 1
ATOM 769 O O . ASN A 1 97 ? 11.482 7.540 -15.553 1.00 86.31 97 ASN A O 1
ATOM 773 N N . GLU A 1 98 ? 9.765 7.822 -16.980 1.00 87.00 98 GLU A N 1
ATOM 774 C CA . GLU A 1 98 ? 8.898 6.728 -16.540 1.00 87.00 98 GLU A CA 1
ATOM 775 C C . GLU A 1 98 ? 9.415 5.349 -16.980 1.00 87.00 98 GLU A C 1
ATOM 777 O O . GLU A 1 98 ? 8.951 4.319 -16.488 1.00 87.00 98 GLU A O 1
ATOM 782 N N . GLN A 1 99 ? 10.390 5.297 -17.895 1.00 89.88 99 GLN A N 1
ATOM 783 C CA . GLN A 1 99 ? 11.037 4.046 -18.269 1.00 89.88 99 GLN A CA 1
ATOM 784 C C . GLN A 1 99 ? 12.025 3.655 -17.174 1.00 89.88 99 GLN A C 1
ATOM 786 O O . GLN A 1 99 ? 13.051 4.306 -17.006 1.00 89.88 99 GLN A O 1
ATOM 791 N N . PHE A 1 100 ? 11.733 2.582 -16.440 1.00 91.94 100 PHE A N 1
ATOM 792 C CA . PHE A 1 100 ? 12.587 2.075 -15.351 1.00 91.94 100 PHE A CA 1
ATOM 793 C C . PHE A 1 100 ? 13.376 0.832 -15.772 1.00 91.94 100 PHE A C 1
ATOM 795 O O . PHE A 1 100 ? 14.475 0.573 -15.283 1.00 91.94 100 PHE A O 1
ATOM 802 N N . GLY A 1 101 ? 12.830 0.061 -16.715 1.00 90.69 101 GLY A N 1
ATOM 803 C CA . GLY A 1 101 ? 13.496 -1.113 -17.262 1.00 90.69 101 GLY A CA 1
ATOM 804 C C . GLY A 1 101 ? 14.796 -0.742 -17.975 1.00 90.69 101 GLY A C 1
ATOM 805 O O . GLY A 1 101 ? 14.844 0.217 -18.744 1.00 90.69 101 GLY A O 1
ATOM 806 N N . PHE A 1 102 ? 15.836 -1.549 -17.751 1.00 87.94 102 PHE A N 1
ATOM 807 C CA . PHE A 1 102 ? 17.149 -1.427 -18.398 1.00 87.94 102 PHE A CA 1
ATOM 808 C C . PHE A 1 102 ? 17.925 -0.136 -18.093 1.00 87.94 102 PHE A C 1
ATOM 810 O O . PHE A 1 102 ? 18.915 0.140 -18.771 1.00 87.94 102 PHE A O 1
ATOM 817 N N . ARG A 1 103 ? 17.538 0.620 -17.058 1.00 88.25 103 ARG A N 1
ATOM 818 C CA . ARG A 1 103 ? 18.302 1.776 -16.578 1.00 88.25 103 ARG A CA 1
ATOM 819 C C . ARG A 1 103 ? 19.091 1.436 -15.312 1.00 88.25 103 ARG A C 1
ATOM 821 O O . ARG A 1 103 ? 18.586 0.713 -14.454 1.00 88.25 103 ARG A O 1
ATOM 828 N N . PRO A 1 104 ? 20.321 1.956 -15.168 1.00 85.56 104 PRO A N 1
ATOM 829 C CA . PRO A 1 104 ? 21.067 1.829 -13.924 1.00 85.56 104 PRO A CA 1
ATOM 830 C C . PRO A 1 104 ? 20.323 2.551 -12.794 1.00 85.56 104 PRO A C 1
ATOM 832 O O . PRO A 1 104 ? 19.779 3.628 -13.014 1.00 85.56 104 PRO A O 1
ATOM 835 N N . ASN A 1 105 ? 20.324 1.974 -11.590 1.00 88.50 105 ASN A N 1
ATOM 836 C CA . ASN A 1 105 ? 19.682 2.513 -10.376 1.00 88.50 105 ASN A CA 1
ATOM 837 C C . ASN A 1 105 ? 18.141 2.577 -10.390 1.00 88.50 105 ASN A C 1
ATOM 839 O O . ASN A 1 105 ? 17.547 3.101 -9.447 1.00 88.50 105 ASN A O 1
ATOM 843 N N . TYR A 1 106 ? 17.502 2.009 -11.416 1.00 90.69 106 TYR A N 1
ATOM 844 C CA . TYR A 1 106 ? 16.054 1.839 -11.496 1.00 90.69 106 TYR A CA 1
ATOM 845 C C . TYR A 1 106 ? 15.689 0.355 -11.445 1.00 90.69 106 TYR A C 1
ATOM 847 O O . TYR A 1 106 ? 16.392 -0.510 -11.970 1.00 90.69 106 TYR A O 1
ATOM 855 N N . SER A 1 107 ? 14.570 0.050 -10.799 1.00 93.50 107 SER A N 1
ATOM 856 C CA . SER A 1 107 ? 14.107 -1.310 -10.552 1.00 93.50 107 SER A CA 1
ATOM 857 C C . SER A 1 107 ? 12.588 -1.397 -10.660 1.00 93.50 107 SER A C 1
ATOM 859 O O . SER A 1 107 ? 11.874 -0.404 -10.517 1.00 93.50 107 SER A O 1
ATOM 861 N N . CYS A 1 108 ? 12.083 -2.610 -10.891 1.00 92.25 108 CYS A N 1
ATOM 862 C CA . CYS A 1 108 ? 10.644 -2.861 -10.940 1.00 92.25 108 CYS A CA 1
ATOM 863 C C . CYS A 1 108 ? 9.919 -2.402 -9.651 1.00 92.25 108 CYS A C 1
ATOM 865 O O . CYS A 1 108 ? 8.928 -1.683 -9.776 1.00 92.25 108 CYS A O 1
ATOM 867 N N . PRO A 1 109 ? 10.420 -2.685 -8.426 1.00 93.88 109 PRO A N 1
ATOM 868 C CA . PRO A 1 109 ? 9.785 -2.195 -7.201 1.00 93.88 109 PRO A CA 1
ATOM 869 C C . PRO A 1 109 ? 9.650 -0.670 -7.130 1.00 93.88 109 PRO A C 1
ATOM 871 O O . PRO A 1 109 ? 8.602 -0.176 -6.726 1.00 93.88 109 PRO A O 1
ATOM 874 N N . GLN A 1 110 ? 10.660 0.090 -7.568 1.00 92.19 110 GLN A N 1
ATOM 875 C CA . GLN A 1 110 ? 10.574 1.556 -7.560 1.00 92.19 110 GLN A CA 1
ATOM 876 C C . GLN A 1 110 ? 9.473 2.065 -8.505 1.00 92.19 110 GLN A C 1
ATOM 878 O O . GLN A 1 110 ? 8.749 2.991 -8.146 1.00 92.19 110 GLN A O 1
ATOM 883 N N . GLN A 1 111 ? 9.291 1.428 -9.669 1.00 94.00 111 GLN A N 1
ATOM 884 C CA . GLN A 1 111 ? 8.199 1.776 -10.586 1.00 94.00 111 GLN A CA 1
ATOM 885 C C . GLN A 1 111 ? 6.828 1.511 -9.951 1.00 94.00 111 GLN A C 1
ATOM 887 O O . GLN A 1 111 ? 5.907 2.314 -10.093 1.00 94.00 111 GLN A O 1
ATOM 892 N N . VAL A 1 112 ? 6.692 0.398 -9.224 1.00 93.50 112 VAL A N 1
ATOM 893 C CA . VAL A 1 112 ? 5.453 0.057 -8.511 1.00 93.50 112 VAL A CA 1
ATOM 894 C C . VAL A 1 112 ? 5.149 1.082 -7.417 1.00 93.50 112 VAL A C 1
ATOM 896 O O . VAL A 1 112 ? 4.008 1.521 -7.306 1.00 93.50 112 VAL A O 1
ATOM 899 N N . VAL A 1 113 ? 6.153 1.517 -6.649 1.00 92.19 113 VAL A N 1
ATOM 900 C CA . VAL A 1 113 ? 5.980 2.556 -5.617 1.00 92.19 113 VAL A CA 1
ATOM 901 C C . VAL A 1 113 ? 5.484 3.866 -6.227 1.00 92.19 113 VAL A C 1
ATOM 903 O O . VAL A 1 113 ? 4.544 4.462 -5.704 1.00 92.19 113 VAL A O 1
ATOM 906 N N . LEU A 1 114 ? 6.054 4.295 -7.356 1.00 92.38 114 LEU A N 1
ATOM 907 C CA . LEU A 1 114 ? 5.581 5.492 -8.056 1.00 92.38 114 LEU A CA 1
ATOM 908 C C . LEU A 1 114 ? 4.146 5.344 -8.556 1.00 92.38 114 LEU A C 1
ATOM 910 O O . LEU A 1 114 ? 3.350 6.272 -8.417 1.00 92.38 114 LEU A O 1
ATOM 914 N N . LEU A 1 115 ? 3.791 4.175 -9.091 1.00 92.25 115 LEU A N 1
ATOM 915 C CA . LEU A 1 115 ? 2.425 3.905 -9.526 1.00 92.25 115 LEU A CA 1
ATOM 916 C C . LEU A 1 115 ? 1.438 3.972 -8.352 1.00 92.25 115 LEU A C 1
ATOM 918 O O . LEU A 1 115 ? 0.381 4.583 -8.486 1.00 92.25 115 LEU A O 1
ATOM 922 N N . ILE A 1 116 ? 1.794 3.404 -7.195 1.00 92.38 116 ILE A N 1
ATOM 923 C CA . ILE A 1 116 ? 0.982 3.487 -5.972 1.00 92.38 116 ILE A CA 1
ATOM 924 C C . ILE A 1 116 ? 0.851 4.942 -5.515 1.00 92.38 116 ILE A C 1
ATOM 926 O O . ILE A 1 116 ? -0.255 5.374 -5.200 1.00 92.38 116 ILE A O 1
ATOM 930 N N . HIS A 1 117 ? 1.941 5.714 -5.528 1.00 91.06 117 HIS A N 1
ATOM 931 C CA . HIS A 1 117 ? 1.910 7.135 -5.189 1.00 91.06 117 HIS A CA 1
ATOM 932 C C . HIS A 1 117 ? 0.943 7.908 -6.098 1.00 91.06 117 HIS A C 1
ATOM 934 O O . HIS A 1 117 ? 0.078 8.626 -5.604 1.00 91.06 117 HIS A O 1
ATOM 940 N N . HIS A 1 118 ? 1.019 7.723 -7.418 1.00 89.75 118 HIS A N 1
ATOM 941 C CA . HIS A 1 118 ? 0.073 8.348 -8.347 1.00 89.75 118 HIS A CA 1
ATOM 942 C C . HIS A 1 118 ? -1.365 7.866 -8.149 1.00 89.75 118 HIS A C 1
ATOM 944 O O . HIS A 1 118 ? -2.294 8.653 -8.301 1.00 89.75 118 HIS A O 1
ATOM 950 N N . TYR A 1 119 ? -1.552 6.599 -7.785 1.00 90.06 119 TYR A N 1
ATOM 951 C CA . TYR A 1 119 ? -2.866 6.029 -7.519 1.00 90.06 119 TYR A CA 1
ATOM 952 C C . TYR A 1 119 ? -3.543 6.655 -6.291 1.00 90.06 119 TYR A C 1
ATOM 954 O O . TYR A 1 119 ? -4.754 6.862 -6.311 1.00 90.06 119 TYR A O 1
ATOM 962 N N . ILE A 1 120 ? -2.797 6.976 -5.227 1.00 89.69 120 ILE A N 1
ATOM 963 C CA . ILE A 1 120 ? -3.369 7.539 -3.990 1.00 89.69 120 ILE A CA 1
ATOM 964 C C . ILE A 1 120 ? -3.402 9.076 -3.962 1.00 89.69 120 ILE A C 1
ATOM 966 O O . ILE A 1 120 ? -4.243 9.639 -3.251 1.00 89.69 120 ILE A O 1
ATOM 970 N N . SER A 1 121 ? -2.551 9.745 -4.745 1.00 89.94 121 SER A N 1
ATOM 971 C CA . SER A 1 121 ? -2.388 11.208 -4.771 1.00 89.94 121 SER A CA 1
ATOM 972 C C . SER A 1 121 ? -3.346 11.919 -5.739 1.00 89.94 121 SER A C 1
ATOM 974 O O . SER A 1 121 ? -3.765 11.361 -6.747 1.00 89.94 121 SER A O 1
ATOM 976 N N . ASN A 1 122 ? -3.675 13.188 -5.451 1.00 88.38 122 ASN A N 1
ATOM 977 C CA . ASN A 1 122 ? -4.480 14.087 -6.307 1.00 88.38 122 ASN A CA 1
ATOM 978 C C . ASN A 1 122 ? -5.826 13.515 -6.792 1.00 88.38 122 ASN A C 1
ATOM 980 O O . ASN A 1 122 ? -6.341 13.884 -7.853 1.00 88.38 122 ASN A O 1
ATOM 984 N N . ARG A 1 123 ? -6.427 12.624 -6.005 1.00 90.19 123 ARG A N 1
ATOM 985 C CA . ARG A 1 123 ? -7.713 12.021 -6.344 1.00 90.19 123 ARG A CA 1
ATOM 986 C C . ARG A 1 123 ? -8.853 13.010 -6.156 1.00 90.19 123 ARG A C 1
ATOM 988 O O . ARG A 1 123 ? -8.864 13.806 -5.221 1.00 90.19 123 ARG A O 1
ATOM 995 N N . HIS A 1 124 ? -9.839 12.901 -7.033 1.00 91.31 124 HIS A N 1
ATOM 996 C CA . HIS A 1 124 ? -11.061 13.684 -7.000 1.00 91.31 124 HIS A CA 1
ATOM 997 C C . HIS A 1 124 ? -12.266 12.761 -7.173 1.00 91.31 124 HIS A C 1
ATOM 999 O O . HIS A 1 124 ? -12.154 11.701 -7.789 1.00 91.31 124 HIS A O 1
ATOM 1005 N N . PHE A 1 125 ? -13.413 13.162 -6.637 1.00 91.12 125 PHE A N 1
ATOM 1006 C CA . PHE A 1 125 ? -14.678 12.463 -6.815 1.00 91.12 125 PHE A CA 1
ATOM 1007 C C . PHE A 1 125 ? -15.801 13.437 -7.159 1.00 91.12 125 PHE A C 1
ATOM 1009 O O . PHE A 1 125 ? -15.752 14.623 -6.830 1.00 91.12 125 PHE A O 1
ATOM 1016 N N . SER A 1 126 ? -16.830 12.906 -7.808 1.00 92.25 126 SER A N 1
ATOM 1017 C CA . SER A 1 126 ? -18.139 13.539 -7.926 1.00 92.25 126 SER A CA 1
ATOM 1018 C C . SER A 1 126 ? -19.189 12.507 -7.541 1.00 92.25 126 SER A C 1
ATOM 1020 O O . SER A 1 126 ? -19.011 11.309 -7.771 1.00 92.25 126 SER A O 1
ATOM 1022 N N . PHE A 1 127 ? -20.257 12.966 -6.909 1.00 91.94 127 PHE A N 1
ATOM 1023 C CA . PHE A 1 127 ? -21.404 12.134 -6.605 1.00 91.94 127 PHE A CA 1
ATOM 1024 C C . PHE A 1 127 ? -22.361 12.156 -7.792 1.00 91.94 127 PHE A C 1
ATOM 1026 O O . PHE A 1 127 ? -22.605 13.218 -8.367 1.00 91.94 127 PHE A O 1
ATOM 1033 N N . ARG A 1 128 ? -22.904 10.994 -8.148 1.00 93.75 128 ARG A N 1
ATOM 1034 C CA . ARG A 1 128 ? -23.938 10.872 -9.172 1.00 93.75 128 ARG A CA 1
ATOM 1035 C C . ARG A 1 128 ? -25.226 10.393 -8.517 1.00 93.75 128 ARG A C 1
ATOM 1037 O O . ARG A 1 128 ? -25.224 9.340 -7.888 1.00 93.75 128 ARG A O 1
ATOM 1044 N N . LEU A 1 129 ? -26.304 11.139 -8.727 1.00 94.50 129 LEU A N 1
ATOM 1045 C CA . LEU A 1 129 ? -27.666 10.728 -8.397 1.00 94.50 129 LEU A CA 1
ATOM 1046 C C . LEU A 1 129 ? -28.488 10.781 -9.683 1.00 94.50 129 LEU A C 1
ATOM 1048 O O . LEU A 1 129 ? -28.615 11.843 -10.291 1.00 94.50 129 LEU A O 1
ATOM 1052 N N . ASP A 1 130 ? -28.968 9.626 -10.139 1.00 93.56 130 ASP A N 1
ATOM 1053 C CA . ASP A 1 130 ? -29.634 9.452 -11.433 1.00 93.56 130 ASP A CA 1
ATOM 1054 C C . ASP A 1 130 ? -28.811 10.013 -12.610 1.00 93.56 130 ASP A C 1
ATOM 1056 O O . ASP A 1 130 ? -27.776 9.451 -12.986 1.00 93.56 130 ASP A O 1
ATOM 1060 N N . ASN A 1 131 ? -29.244 11.136 -13.189 1.00 92.31 131 ASN A N 1
ATOM 1061 C CA . ASN A 1 131 ? -28.569 11.830 -14.291 1.00 92.31 131 ASN A CA 1
ATOM 1062 C C . ASN A 1 131 ? -27.904 13.147 -13.867 1.00 92.31 131 ASN A C 1
ATOM 1064 O O . ASN A 1 131 ? -27.416 13.891 -14.718 1.00 92.31 131 ASN A O 1
ATOM 1068 N N . MET A 1 132 ? -27.858 13.436 -12.567 1.00 92.62 132 MET A N 1
ATOM 1069 C CA . MET A 1 132 ? -27.206 14.619 -12.018 1.00 92.62 132 MET A CA 1
ATOM 1070 C C . MET A 1 132 ? -25.852 14.267 -11.409 1.00 92.62 132 MET A C 1
ATOM 1072 O O . MET A 1 132 ? -25.692 13.242 -10.746 1.00 92.62 132 MET A O 1
ATOM 1076 N N . TYR A 1 133 ? -24.885 15.159 -11.610 1.00 95.00 133 TYR A N 1
ATOM 1077 C CA . TYR A 1 133 ? -23.551 15.073 -11.029 1.00 95.00 133 TYR A CA 1
ATOM 1078 C C . TYR A 1 133 ? -23.322 16.245 -10.076 1.00 95.00 133 TYR A C 1
ATOM 1080 O O . TYR A 1 133 ? -23.707 17.378 -10.370 1.00 95.00 133 TYR A O 1
ATOM 1088 N N . SER A 1 134 ? -22.664 15.984 -8.949 1.00 94.88 134 SER A N 1
ATOM 1089 C CA . SER A 1 134 ? -22.151 17.040 -8.079 1.00 94.88 134 SER A CA 1
ATOM 1090 C C . SER A 1 134 ? -20.938 17.730 -8.705 1.00 94.88 134 SER A C 1
ATOM 1092 O O . SER A 1 134 ? -20.309 17.222 -9.635 1.00 94.88 134 SER A O 1
ATOM 1094 N N . SER A 1 135 ? -20.529 18.855 -8.117 1.00 94.50 135 SER A N 1
ATOM 1095 C CA . SER A 1 135 ? -19.207 19.412 -8.392 1.00 94.50 135 SER A CA 1
ATOM 1096 C C . SER A 1 135 ? -18.097 18.437 -7.982 1.00 94.50 135 SER A C 1
ATOM 1098 O O . SER A 1 135 ? -18.265 17.614 -7.076 1.00 94.50 135 SER A O 1
ATOM 1100 N N . MET A 1 136 ? -16.961 18.542 -8.670 1.00 94.62 136 MET A N 1
ATOM 1101 C CA . MET A 1 136 ? -15.759 17.770 -8.376 1.00 94.62 136 MET A CA 1
ATOM 1102 C C . MET A 1 136 ? -15.181 18.200 -7.021 1.00 94.62 136 MET A C 1
ATOM 1104 O O . MET A 1 136 ? -14.996 19.393 -6.770 1.00 94.62 136 MET A O 1
ATOM 1108 N N . ARG A 1 137 ? -14.868 17.241 -6.151 1.00 92.19 137 ARG A N 1
ATOM 1109 C CA . ARG A 1 137 ? -14.264 17.479 -4.833 1.00 92.19 137 ARG A CA 1
ATOM 1110 C C . ARG A 1 137 ? -12.983 16.653 -4.676 1.00 92.19 137 ARG A C 1
ATOM 1112 O O . ARG A 1 137 ? -12.944 15.519 -5.149 1.00 92.19 137 ARG A O 1
ATOM 1119 N N . PRO A 1 138 ? -11.932 17.182 -4.030 1.00 92.44 138 PRO A N 1
ATOM 1120 C CA . PRO A 1 138 ? -10.711 16.421 -3.781 1.00 92.44 138 PRO A CA 1
ATOM 1121 C C . PRO A 1 138 ? -10.923 15.369 -2.681 1.00 92.44 138 PRO A C 1
ATOM 1123 O O . PRO A 1 138 ? -11.596 15.631 -1.684 1.00 92.44 138 PRO A O 1
ATOM 1126 N N . ILE A 1 139 ? -10.295 14.202 -2.830 1.00 89.75 139 ILE A N 1
ATOM 1127 C CA . ILE A 1 139 ? -10.206 13.166 -1.794 1.00 89.75 139 ILE A CA 1
ATOM 1128 C C . ILE A 1 139 ? -8.886 13.358 -1.047 1.00 89.75 139 ILE A C 1
ATOM 1130 O O . ILE A 1 139 ? -7.814 13.169 -1.621 1.00 89.75 139 ILE A O 1
ATOM 1134 N N . ARG A 1 140 ? -8.959 13.726 0.236 1.00 84.62 140 ARG A N 1
ATOM 1135 C CA . ARG A 1 140 ? -7.766 13.999 1.061 1.00 84.62 140 ARG A CA 1
ATOM 1136 C C . ARG A 1 140 ? -7.220 12.775 1.797 1.00 84.62 140 ARG A C 1
ATOM 1138 O O . ARG A 1 140 ? -6.048 12.769 2.151 1.00 84.62 140 ARG A O 1
ATOM 1145 N N . ALA A 1 141 ? -8.052 11.765 2.030 1.00 83.12 141 ALA A N 1
ATOM 1146 C CA . ALA A 1 141 ? -7.697 10.573 2.790 1.00 83.12 141 ALA A CA 1
ATOM 1147 C C . ALA A 1 141 ? -8.497 9.352 2.317 1.00 83.12 141 ALA A C 1
ATOM 1149 O O . ALA A 1 141 ? -9.493 9.479 1.603 1.00 83.12 141 ALA A O 1
ATOM 1150 N N . GLY A 1 142 ? -8.039 8.165 2.715 1.00 84.56 142 GLY A N 1
ATOM 1151 C CA . GLY A 1 142 ? -8.677 6.888 2.398 1.00 84.56 142 GLY A CA 1
ATOM 1152 C C . GLY A 1 142 ? -8.265 6.320 1.042 1.00 84.56 142 GLY A C 1
ATOM 1153 O O . GLY A 1 142 ? -7.540 6.945 0.276 1.00 84.56 142 GLY A O 1
ATOM 1154 N N . VAL A 1 143 ? -8.738 5.124 0.724 1.00 87.12 143 VAL A N 1
ATOM 1155 C CA . VAL A 1 143 ? -8.479 4.423 -0.544 1.00 87.12 143 VAL A CA 1
ATOM 1156 C C . VAL A 1 143 ? -9.791 4.269 -1.327 1.00 87.12 143 VAL A C 1
ATOM 1158 O O . VAL A 1 143 ? -10.859 4.310 -0.718 1.00 87.12 143 VAL A O 1
ATOM 1161 N N . PRO A 1 144 ? -9.774 4.139 -2.668 1.00 84.06 144 PRO A N 1
ATOM 1162 C CA . PRO A 1 144 ? -11.004 3.980 -3.448 1.00 84.06 144 PRO A CA 1
ATOM 1163 C C . PRO A 1 144 ? -11.807 2.744 -3.022 1.00 84.06 144 PRO A C 1
ATOM 1165 O O . PRO A 1 144 ? -11.294 1.623 -3.062 1.00 84.06 144 PRO A O 1
ATOM 1168 N N . GLN A 1 145 ? -13.068 2.923 -2.635 1.00 80.75 145 GLN A N 1
ATOM 1169 C CA . GLN A 1 145 ? -13.937 1.788 -2.326 1.00 80.75 145 GLN A CA 1
ATOM 1170 C C . GLN A 1 145 ? -14.217 0.976 -3.598 1.00 80.75 145 GLN A C 1
ATOM 1172 O O . GLN A 1 145 ? -14.392 1.538 -4.677 1.00 80.75 145 GLN A O 1
ATOM 1177 N N . GLY A 1 146 ? -14.202 -0.354 -3.480 1.00 83.81 146 GLY A N 1
ATOM 1178 C CA . GLY A 1 146 ? -14.377 -1.270 -4.615 1.00 83.81 146 GLY A CA 1
ATOM 1179 C C . GLY A 1 146 ? -13.114 -1.533 -5.443 1.00 83.81 146 GLY A C 1
ATOM 1180 O O . GLY A 1 146 ? -13.151 -2.348 -6.360 1.00 83.81 146 GLY A O 1
ATOM 1181 N N . SER A 1 147 ? -11.981 -0.899 -5.123 1.00 90.06 147 SER A N 1
ATOM 1182 C CA . SER A 1 147 ? -10.707 -1.260 -5.748 1.00 90.06 147 SER A CA 1
ATOM 1183 C C . SER A 1 147 ? -10.117 -2.526 -5.134 1.00 90.06 147 SER A C 1
ATOM 1185 O O . SER A 1 147 ? -10.100 -2.696 -3.916 1.00 90.06 147 SER A O 1
ATOM 1187 N N . THR A 1 148 ? -9.552 -3.378 -5.986 1.00 92.94 148 THR A N 1
ATOM 1188 C CA . THR A 1 148 ? -8.839 -4.600 -5.590 1.00 92.94 148 THR A CA 1
ATOM 1189 C C . THR A 1 148 ? -7.549 -4.315 -4.821 1.00 92.94 148 THR A C 1
ATOM 1191 O O . THR A 1 148 ? -7.106 -5.154 -4.042 1.00 92.94 148 THR A O 1
ATOM 1194 N N . LEU A 1 149 ? -6.953 -3.133 -5.006 1.00 91.50 149 LEU A N 1
ATOM 1195 C CA . LEU A 1 149 ? -5.714 -2.735 -4.333 1.00 91.50 149 LEU A CA 1
ATOM 1196 C C . LEU A 1 149 ? -5.968 -2.136 -2.940 1.00 91.50 149 LEU A C 1
ATOM 1198 O O . LEU A 1 149 ? -5.108 -2.205 -2.063 1.00 91.50 149 LEU A O 1
ATOM 1202 N N . SER A 1 150 ? -7.155 -1.567 -2.727 1.00 92.12 150 SER A N 1
ATOM 1203 C CA . SER A 1 150 ? -7.530 -0.873 -1.491 1.00 92.12 150 SER A CA 1
ATOM 1204 C C . SER A 1 150 ? -7.366 -1.717 -0.218 1.00 92.12 150 SER A C 1
ATOM 1206 O O . SER A 1 150 ? -6.774 -1.194 0.724 1.00 92.12 150 SER A O 1
ATOM 1208 N N . PRO A 1 151 ? -7.784 -3.002 -0.163 1.00 93.12 151 PRO A N 1
ATOM 1209 C CA . PRO A 1 151 ? -7.599 -3.828 1.033 1.00 93.12 151 PRO A CA 1
ATOM 1210 C C . PRO A 1 151 ? -6.127 -4.008 1.417 1.00 93.12 151 PRO A C 1
ATOM 1212 O O . PRO A 1 151 ? -5.774 -3.872 2.582 1.00 93.12 151 PRO A O 1
ATOM 1215 N N . VAL A 1 152 ? -5.251 -4.245 0.436 1.00 93.06 152 VAL A N 1
ATOM 1216 C CA . VAL A 1 152 ? -3.813 -4.447 0.683 1.00 93.06 152 VAL A CA 1
ATOM 1217 C C . VAL A 1 152 ? -3.155 -3.156 1.166 1.00 93.06 152 VAL A C 1
ATOM 1219 O O . VAL A 1 152 ? -2.351 -3.186 2.096 1.00 93.06 152 VAL A O 1
ATOM 1222 N N . LEU A 1 153 ? -3.514 -2.014 0.570 1.00 92.62 153 LEU A N 1
ATOM 1223 C CA . LEU A 1 153 ? -3.013 -0.710 1.009 1.00 92.62 153 LEU A CA 1
ATOM 1224 C C . LEU A 1 153 ? -3.488 -0.365 2.420 1.00 92.62 153 LEU A C 1
ATOM 1226 O O . LEU A 1 153 ? -2.705 0.163 3.202 1.00 92.62 153 LEU A O 1
ATOM 1230 N N . TYR A 1 154 ? -4.738 -0.691 2.757 1.00 91.81 154 TYR A N 1
ATOM 1231 C CA . TYR A 1 154 ? -5.260 -0.512 4.107 1.00 91.81 154 TYR A CA 1
ATOM 1232 C C . TYR A 1 154 ? -4.501 -1.381 5.118 1.00 91.81 154 TYR A C 1
ATOM 1234 O O . TYR A 1 154 ? -4.027 -0.862 6.123 1.00 91.81 154 TYR A O 1
ATOM 1242 N N . SER A 1 155 ? -4.292 -2.669 4.823 1.00 93.31 155 SER A N 1
ATOM 1243 C CA . SER A 1 155 ? -3.497 -3.550 5.687 1.00 93.31 155 SER A CA 1
ATOM 1244 C C . SER A 1 155 ? -2.068 -3.043 5.884 1.00 93.31 155 SER A C 1
ATOM 1246 O O . SER A 1 155 ? -1.556 -3.104 6.996 1.00 93.31 155 SER A O 1
ATOM 1248 N N . ALA A 1 156 ? -1.430 -2.514 4.834 1.00 92.88 156 ALA A N 1
ATOM 1249 C CA . ALA A 1 156 ? -0.104 -1.908 4.943 1.00 92.88 156 ALA A CA 1
ATOM 1250 C C . ALA A 1 156 ? -0.113 -0.631 5.801 1.00 92.88 156 ALA A C 1
ATOM 1252 O O . ALA A 1 156 ? 0.832 -0.393 6.547 1.00 92.88 156 ALA A O 1
ATOM 1253 N N . TYR A 1 157 ? -1.178 0.167 5.706 1.00 92.69 157 TYR A N 1
ATOM 1254 C CA . TYR A 1 157 ? -1.350 1.419 6.440 1.00 92.69 157 TYR A CA 1
ATOM 1255 C C . TYR A 1 157 ? -1.541 1.212 7.949 1.00 92.69 157 TYR A C 1
ATOM 1257 O O . TYR A 1 157 ? -1.021 2.002 8.721 1.00 92.69 157 TYR A O 1
ATOM 1265 N N . ILE A 1 158 ? -2.219 0.141 8.375 1.00 93.69 158 ILE A N 1
ATOM 1266 C CA . ILE A 1 158 ? -2.427 -0.170 9.803 1.00 93.69 158 ILE A CA 1
ATOM 1267 C C . ILE A 1 158 ? -1.372 -1.121 10.398 1.00 93.69 158 ILE A C 1
ATOM 1269 O O . ILE A 1 158 ? -1.529 -1.604 11.517 1.00 93.69 158 ILE A O 1
ATOM 1273 N N . ASN A 1 159 ? -0.329 -1.477 9.643 1.00 94.06 159 ASN A N 1
ATOM 1274 C CA . ASN A 1 159 ? 0.554 -2.600 9.984 1.00 94.06 159 ASN A CA 1
ATOM 1275 C C . ASN A 1 159 ? 1.393 -2.379 11.260 1.00 94.06 159 ASN A C 1
ATOM 1277 O O . ASN A 1 159 ? 1.894 -3.340 11.844 1.00 94.06 159 ASN A O 1
ATOM 1281 N N . ASP A 1 160 ? 1.561 -1.132 11.691 1.00 94.88 160 ASP A N 1
ATOM 1282 C CA . ASP A 1 160 ? 2.276 -0.743 12.909 1.00 94.88 160 ASP A CA 1
ATOM 1283 C C . ASP A 1 160 ? 1.342 -0.482 14.107 1.00 94.88 160 ASP A C 1
ATOM 1285 O O . ASP A 1 160 ? 1.783 0.081 15.111 1.00 94.88 160 ASP A O 1
ATOM 1289 N N . ILE A 1 161 ? 0.070 -0.894 14.027 1.00 94.62 161 ILE A N 1
ATOM 1290 C CA . ILE A 1 161 ? -0.887 -0.793 15.135 1.00 94.62 161 ILE A CA 1
ATOM 1291 C C . ILE A 1 161 ? -0.301 -1.384 16.434 1.00 94.62 161 ILE A C 1
ATOM 1293 O O . ILE A 1 161 ? 0.259 -2.493 16.418 1.00 94.62 161 ILE A O 1
ATOM 1297 N N . PRO A 1 162 ? -0.388 -0.668 17.575 1.00 93.38 162 PRO A N 1
ATOM 1298 C CA . PRO A 1 162 ? 0.247 -1.092 18.811 1.00 93.38 162 PRO A CA 1
ATOM 1299 C C . PRO A 1 162 ? -0.337 -2.417 19.282 1.00 93.38 162 PRO A C 1
ATOM 1301 O O . PRO A 1 162 ? -1.552 -2.597 19.377 1.00 93.38 162 PRO A O 1
ATOM 1304 N N . ARG A 1 163 ? 0.551 -3.354 19.619 1.00 91.25 163 ARG A N 1
ATOM 1305 C CA . ARG A 1 163 ? 0.157 -4.606 20.261 1.00 91.25 163 ARG A CA 1
ATOM 1306 C C . ARG A 1 163 ? -0.041 -4.348 21.757 1.00 91.25 163 ARG A C 1
ATOM 1308 O O . ARG A 1 163 ? 0.932 -3.981 22.418 1.00 91.25 163 ARG A O 1
ATOM 1315 N N . PRO A 1 164 ? -1.251 -4.557 22.302 1.00 89.19 164 PRO A N 1
ATOM 1316 C CA . PRO A 1 164 ? -1.528 -4.319 23.710 1.00 89.19 164 PRO A CA 1
ATOM 1317 C C . PRO A 1 164 ? -0.624 -5.145 24.628 1.00 89.19 164 PRO A C 1
ATOM 1319 O O . PRO A 1 164 ? -0.327 -6.312 24.364 1.00 89.19 164 PRO A O 1
ATOM 1322 N N . SER A 1 165 ? -0.213 -4.543 25.742 1.00 83.62 165 SER A N 1
ATOM 1323 C CA . SER A 1 165 ? 0.579 -5.209 26.781 1.00 83.62 165 SER A CA 1
ATOM 1324 C C . SER A 1 165 ? -0.305 -5.901 27.838 1.00 83.62 165 SER A C 1
ATOM 1326 O O . SER A 1 165 ? -1.533 -5.836 27.813 1.00 83.62 165 SER A O 1
ATOM 1328 N N . ALA A 1 166 ? 0.322 -6.568 28.817 1.00 81.94 166 ALA A N 1
ATOM 1329 C CA . ALA A 1 166 ? -0.332 -7.072 30.038 1.00 81.94 166 ALA A CA 1
ATOM 1330 C C . ALA A 1 166 ? -1.452 -8.125 29.843 1.00 81.94 166 ALA A C 1
ATOM 1332 O O . ALA A 1 166 ? -2.346 -8.261 30.688 1.00 81.94 166 ALA A O 1
ATOM 1333 N N . GLY A 1 167 ? -1.373 -8.912 28.766 1.00 87.50 167 GLY A N 1
ATOM 1334 C CA . GLY A 1 167 ? -2.285 -10.030 28.494 1.00 87.50 167 GLY A CA 1
ATOM 1335 C C . GLY A 1 167 ? -3.590 -9.639 27.797 1.00 87.50 167 GLY A C 1
ATOM 1336 O O . GLY A 1 167 ? -4.446 -10.502 27.613 1.00 87.50 167 GLY A O 1
ATOM 1337 N N . VAL A 1 168 ? -3.747 -8.368 27.411 1.00 94.56 168 VAL A N 1
ATOM 1338 C CA . VAL A 1 168 ? -4.828 -7.932 26.519 1.00 94.56 168 VAL A CA 1
ATOM 1339 C C . VAL A 1 168 ? -4.540 -8.458 25.114 1.00 94.56 168 VAL A C 1
ATOM 1341 O O . VAL A 1 168 ? -3.420 -8.354 24.619 1.00 94.56 168 VAL A O 1
ATOM 1344 N N . GLN A 1 169 ? -5.547 -9.046 24.480 1.00 94.31 169 GLN A N 1
ATOM 1345 C CA . GLN A 1 169 ? -5.467 -9.546 23.115 1.00 94.31 169 GLN A CA 1
ATOM 1346 C C . GLN A 1 169 ? -6.097 -8.543 22.150 1.00 94.31 169 GLN A C 1
ATOM 1348 O O . GLN A 1 169 ? -7.086 -7.887 22.478 1.00 94.31 169 GLN A O 1
ATOM 1353 N N . LEU A 1 170 ? -5.505 -8.449 20.961 1.00 94.75 170 LEU A N 1
ATOM 1354 C CA . LEU A 1 170 ? -5.965 -7.626 19.849 1.00 94.75 170 LEU A CA 1
ATOM 1355 C C . LEU A 1 170 ? -6.456 -8.544 18.731 1.00 94.75 170 LEU A C 1
ATOM 1357 O O . LEU A 1 170 ? -5.711 -9.411 18.273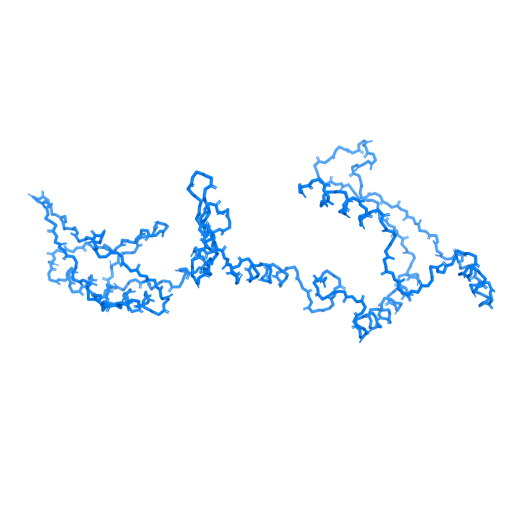 1.00 94.75 170 LEU A O 1
ATOM 1361 N N . ALA A 1 171 ? -7.690 -8.341 18.287 1.00 94.06 171 ALA A N 1
ATOM 1362 C CA . ALA A 1 171 ? -8.230 -8.938 17.074 1.00 94.06 171 ALA A CA 1
ATOM 1363 C C . ALA A 1 171 ? -8.592 -7.832 16.078 1.00 94.06 171 ALA A C 1
ATOM 1365 O O . ALA A 1 171 ? -9.170 -6.816 16.459 1.00 94.06 171 ALA A O 1
ATOM 1366 N N . LEU A 1 172 ? -8.236 -8.047 14.812 1.00 93.75 172 LEU A N 1
ATOM 1367 C CA . LEU A 1 172 ? -8.438 -7.105 13.715 1.00 93.75 172 LEU A CA 1
ATOM 1368 C C . LEU A 1 172 ? -9.162 -7.811 12.577 1.00 93.75 172 LEU A C 1
ATOM 1370 O O . LEU A 1 172 ? -8.777 -8.920 12.195 1.00 93.75 172 LEU A O 1
ATOM 1374 N N . PHE A 1 173 ? -10.172 -7.160 12.016 1.00 92.19 173 PHE A N 1
ATOM 1375 C CA . PHE A 1 173 ? -10.852 -7.618 10.817 1.00 92.19 173 PHE A CA 1
ATOM 1376 C C . PHE A 1 173 ? -11.290 -6.416 9.982 1.00 92.19 173 PHE A C 1
ATOM 1378 O O . PHE A 1 173 ? -12.283 -5.773 10.292 1.00 92.19 173 PHE A O 1
ATOM 1385 N N . ALA A 1 174 ? -10.543 -6.117 8.914 1.00 88.81 174 ALA A N 1
ATOM 1386 C CA . ALA A 1 174 ? -10.708 -4.864 8.175 1.00 88.81 174 ALA A CA 1
ATOM 1387 C C . ALA A 1 174 ? -10.697 -3.659 9.142 1.00 88.81 174 ALA A C 1
ATOM 1389 O O . ALA A 1 174 ? -9.713 -3.500 9.861 1.00 88.81 174 ALA A O 1
ATOM 1390 N N . ASP A 1 175 ? -11.750 -2.841 9.155 1.00 87.62 175 ASP A N 1
ATOM 1391 C CA . ASP A 1 175 ? -11.916 -1.695 10.052 1.00 87.62 175 ASP A CA 1
ATOM 1392 C C . ASP A 1 175 ? -12.355 -2.064 11.479 1.00 87.62 175 ASP A C 1
ATOM 1394 O O . ASP A 1 175 ? -12.171 -1.261 12.397 1.00 87.62 175 ASP A O 1
ATOM 1398 N N . ASP A 1 176 ? -12.852 -3.283 11.704 1.00 91.12 176 ASP A N 1
ATOM 1399 C CA . ASP A 1 176 ? -13.245 -3.740 13.033 1.00 91.12 176 ASP A CA 1
ATOM 1400 C C . ASP A 1 176 ? -12.018 -4.092 13.882 1.00 91.12 176 ASP A C 1
ATOM 1402 O O . ASP A 1 176 ? -11.178 -4.926 13.526 1.00 91.12 176 ASP A O 1
ATOM 1406 N N . THR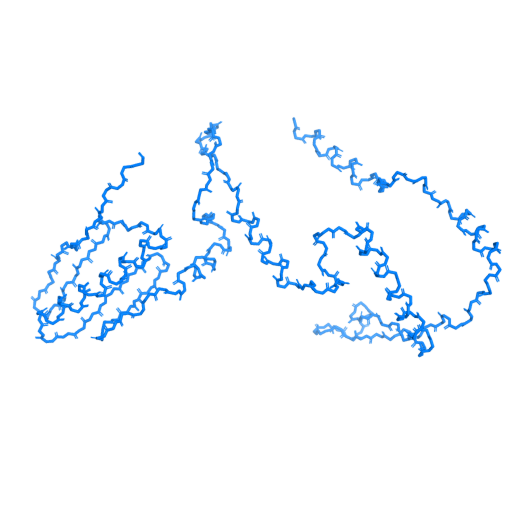 A 1 177 ? -11.943 -3.476 15.061 1.00 92.50 177 THR A N 1
ATOM 1407 C CA . THR A 1 177 ? -10.890 -3.707 16.053 1.00 92.50 177 THR A CA 1
ATOM 1408 C C . THR A 1 177 ? -11.507 -4.121 17.380 1.00 92.50 177 THR A C 1
ATOM 1410 O O . THR A 1 177 ? -12.369 -3.427 17.916 1.00 92.50 177 THR A O 1
ATOM 1413 N N . ALA A 1 178 ? -11.040 -5.236 17.943 1.00 93.88 178 ALA A N 1
ATOM 1414 C CA . ALA A 1 178 ? -11.487 -5.730 19.238 1.00 93.88 178 ALA A CA 1
ATOM 1415 C C . ALA A 1 178 ? -10.308 -5.922 20.198 1.00 93.88 178 ALA A C 1
ATOM 1417 O O . ALA A 1 178 ? -9.340 -6.625 19.901 1.00 93.88 178 ALA A O 1
ATOM 1418 N N . LEU A 1 179 ? -10.439 -5.331 21.386 1.00 93.94 179 LEU A N 1
ATOM 1419 C CA . LEU A 1 179 ? -9.560 -5.548 22.530 1.00 93.94 179 LEU A CA 1
ATOM 1420 C C . LEU A 1 179 ? -10.287 -6.419 23.550 1.00 93.94 179 LEU A C 1
ATOM 1422 O O . LEU A 1 179 ? -11.408 -6.104 23.950 1.00 93.94 179 LEU A O 1
ATOM 1426 N N . TYR A 1 180 ? -9.662 -7.510 23.983 1.00 93.50 180 TYR A N 1
ATOM 1427 C CA . TYR A 1 180 ? -10.291 -8.427 24.930 1.00 93.50 180 TYR A CA 1
ATOM 1428 C C . TYR A 1 180 ? -9.292 -9.034 25.910 1.00 93.50 180 TYR A C 1
ATOM 1430 O O . TYR A 1 180 ? -8.107 -9.198 25.629 1.00 93.50 180 TYR A O 1
ATOM 1438 N N . LEU A 1 181 ? -9.784 -9.355 27.104 1.00 93.50 181 LEU A N 1
ATOM 1439 C CA . LEU A 1 181 ? -8.996 -9.885 28.209 1.00 93.50 181 LEU A CA 1
ATOM 1440 C C . LEU A 1 181 ? -9.876 -10.788 29.076 1.00 93.50 181 LEU A C 1
ATOM 1442 O O . LEU A 1 181 ? -11.056 -10.510 29.282 1.00 93.50 181 LEU A O 1
ATOM 1446 N N . ARG A 1 182 ? -9.274 -11.836 29.644 1.00 90.81 182 ARG A N 1
ATOM 1447 C CA . ARG A 1 182 ? -9.885 -12.682 30.673 1.00 90.81 182 ARG A CA 1
ATOM 1448 C C . ARG A 1 182 ? -9.156 -12.492 32.000 1.00 90.81 182 ARG A C 1
ATOM 1450 O O . ARG A 1 182 ? -7.931 -12.547 32.040 1.00 90.81 182 ARG A O 1
ATOM 1457 N N . SER A 1 183 ? -9.895 -12.292 33.087 1.00 88.56 183 SER A N 1
ATOM 1458 C CA . SER A 1 183 ? -9.341 -12.168 34.441 1.00 88.56 183 SER A CA 1
ATOM 1459 C C . SER A 1 183 ? -10.420 -12.451 35.486 1.00 88.56 183 SER A C 1
ATOM 1461 O O . SER A 1 183 ? -11.612 -12.354 35.203 1.00 88.56 183 SER A O 1
ATOM 1463 N N . ASN A 1 184 ? -9.986 -12.777 36.702 1.00 87.25 184 ASN A N 1
ATOM 1464 C CA . ASN A 1 184 ? -10.851 -13.084 37.842 1.00 87.25 184 ASN A CA 1
ATOM 1465 C C . ASN A 1 184 ? -11.197 -11.823 38.660 1.00 87.25 184 ASN A C 1
ATOM 1467 O O . ASN A 1 184 ? -11.959 -11.895 39.617 1.00 87.25 184 ASN A O 1
ATOM 1471 N N . SER A 1 185 ? -10.609 -10.672 38.312 1.00 86.69 185 SER A N 1
ATOM 1472 C CA . SER A 1 185 ? -10.819 -9.381 38.975 1.00 86.69 185 SER A CA 1
ATOM 1473 C C . SER A 1 185 ? -11.206 -8.322 37.950 1.00 86.69 185 SER A C 1
ATOM 1475 O O . SER A 1 185 ? -10.427 -8.032 37.036 1.00 86.69 185 SER A O 1
ATOM 1477 N N . ILE A 1 186 ? -12.388 -7.727 38.132 1.00 84.94 186 ILE A N 1
ATOM 1478 C CA . ILE A 1 186 ? -12.916 -6.667 37.266 1.00 84.94 186 ILE A CA 1
ATOM 1479 C C . ILE A 1 186 ? -12.041 -5.411 37.295 1.00 84.94 186 ILE A C 1
ATOM 1481 O O . ILE A 1 186 ? -11.804 -4.819 36.249 1.00 84.94 186 ILE A O 1
ATOM 1485 N N . GLY A 1 187 ? -11.476 -5.055 38.455 1.00 85.25 187 GLY A N 1
ATOM 1486 C CA . GLY A 1 187 ? -10.571 -3.908 38.574 1.00 85.25 187 GLY A CA 1
ATOM 1487 C C . GLY A 1 187 ? -9.332 -4.070 37.692 1.00 85.25 187 GLY A C 1
ATOM 1488 O O . GLY A 1 187 ? -8.972 -3.160 36.951 1.00 85.25 187 GLY A O 1
ATOM 1489 N N . ASN A 1 188 ? -8.755 -5.278 37.671 1.00 87.81 188 ASN A N 1
ATOM 1490 C CA . ASN A 1 188 ? -7.642 -5.599 36.775 1.00 87.81 188 ASN A CA 1
ATOM 1491 C C . ASN A 1 188 ? -8.055 -5.578 35.295 1.00 87.81 188 ASN A C 1
ATOM 1493 O O . ASN A 1 188 ? -7.232 -5.227 34.453 1.00 87.81 188 ASN A O 1
ATOM 1497 N N . ILE A 1 189 ? -9.295 -5.966 34.965 1.00 87.88 189 ILE A N 1
ATOM 1498 C CA . ILE A 1 189 ? -9.807 -5.911 33.585 1.00 87.88 189 ILE A CA 1
ATOM 1499 C C . ILE A 1 189 ? -9.891 -4.463 33.122 1.00 87.88 189 ILE A C 1
ATOM 1501 O O . ILE A 1 189 ? -9.294 -4.121 32.105 1.00 87.88 189 ILE A O 1
ATOM 1505 N N . LEU A 1 190 ? -10.593 -3.625 33.886 1.00 88.94 190 LEU A N 1
ATOM 1506 C CA . LEU A 1 190 ? -10.819 -2.226 33.542 1.00 88.94 190 LEU A CA 1
ATOM 1507 C C . LEU A 1 190 ? -9.498 -1.472 33.420 1.00 88.94 190 LEU A C 1
ATOM 1509 O O . LEU A 1 190 ? -9.265 -0.826 32.408 1.00 88.94 190 LEU A O 1
ATOM 1513 N N . GLN A 1 191 ? -8.590 -1.631 34.385 1.00 89.88 191 GLN A N 1
ATOM 1514 C CA . GLN A 1 191 ? -7.301 -0.941 34.357 1.00 89.88 191 GLN A CA 1
ATOM 1515 C C . GLN A 1 191 ? -6.453 -1.323 33.131 1.00 89.88 191 GLN A C 1
ATOM 1517 O O . GLN A 1 191 ? -5.825 -0.465 32.514 1.00 89.88 191 GLN A O 1
ATOM 1522 N N . ARG A 1 192 ? -6.419 -2.611 32.766 1.00 91.81 192 ARG A N 1
ATOM 1523 C CA . ARG A 1 192 ? -5.608 -3.094 31.637 1.00 91.81 192 ARG A CA 1
ATOM 1524 C C . ARG A 1 192 ? -6.229 -2.757 30.287 1.00 91.81 192 ARG A C 1
ATOM 1526 O O . ARG A 1 192 ? -5.500 -2.362 29.383 1.00 91.81 192 ARG A O 1
ATOM 1533 N N . LEU A 1 193 ? -7.549 -2.904 30.150 1.00 92.12 193 LEU A N 1
ATOM 1534 C CA . LEU A 1 193 ? -8.253 -2.529 28.925 1.00 92.12 193 LEU A CA 1
ATOM 1535 C C . LEU A 1 193 ? -8.221 -1.018 28.710 1.00 92.12 193 LEU A C 1
ATOM 1537 O O . LEU A 1 193 ? -7.950 -0.604 27.592 1.00 92.12 193 LEU A O 1
ATOM 1541 N N . GLN A 1 194 ? -8.408 -0.210 29.759 1.00 91.88 194 GLN A N 1
ATOM 1542 C CA . GLN A 1 194 ? -8.322 1.246 29.643 1.00 91.88 194 GLN A CA 1
ATOM 1543 C C . GLN A 1 194 ? -6.943 1.673 29.144 1.00 91.88 194 GLN A C 1
ATOM 1545 O O . GLN A 1 194 ? -6.852 2.392 28.160 1.00 91.88 194 GLN A O 1
ATOM 1550 N N . ARG A 1 195 ? -5.865 1.127 29.721 1.00 91.75 195 ARG A N 1
ATOM 1551 C CA . ARG A 1 195 ? -4.507 1.401 29.237 1.00 91.75 195 ARG A CA 1
ATOM 1552 C C . ARG A 1 195 ? -4.322 1.036 27.757 1.00 91.75 195 ARG A C 1
ATOM 1554 O O . ARG A 1 195 ? -3.705 1.795 27.018 1.00 91.75 195 ARG A O 1
ATOM 1561 N N . ALA A 1 196 ? -4.843 -0.113 27.324 1.00 93.00 196 ALA A N 1
ATOM 1562 C CA . ALA A 1 196 ? -4.769 -0.524 25.921 1.00 93.00 196 ALA A CA 1
ATOM 1563 C C . ALA A 1 196 ? -5.586 0.401 24.999 1.00 93.00 196 ALA A C 1
ATOM 1565 O O . ALA A 1 196 ? -5.149 0.697 23.889 1.00 93.00 196 ALA A O 1
ATOM 1566 N N . ILE A 1 197 ? -6.747 0.877 25.462 1.00 92.38 197 ILE A N 1
ATOM 1567 C CA . ILE A 1 197 ? -7.573 1.865 24.759 1.00 92.38 197 ILE A CA 1
ATOM 1568 C C . ILE A 1 197 ? -6.828 3.197 24.643 1.00 92.38 197 ILE A C 1
ATOM 1570 O O . ILE A 1 197 ? -6.833 3.785 23.566 1.00 92.38 197 ILE A O 1
ATOM 1574 N N . ASP A 1 198 ? -6.155 3.656 25.697 1.00 92.25 198 ASP A N 1
ATOM 1575 C CA . ASP A 1 198 ? -5.408 4.918 25.693 1.00 92.25 198 ASP A CA 1
ATOM 1576 C C . ASP A 1 198 ? -4.233 4.864 24.697 1.00 92.25 198 ASP A C 1
ATOM 1578 O O . ASP A 1 198 ? -4.067 5.768 23.873 1.00 92.25 198 ASP A O 1
ATOM 1582 N N . GLU A 1 199 ? -3.462 3.767 24.714 1.00 93.38 199 GLU A N 1
ATOM 1583 C CA . GLU A 1 199 ? -2.359 3.508 23.772 1.00 93.38 199 GLU A CA 1
ATOM 1584 C C . GLU A 1 199 ? -2.868 3.455 22.317 1.00 93.38 199 GLU A C 1
ATOM 1586 O O . GLU A 1 199 ? -2.308 4.104 21.427 1.00 93.38 199 GLU A O 1
ATOM 1591 N N . LEU A 1 200 ? -3.972 2.738 22.070 1.00 93.31 200 LEU A N 1
ATOM 1592 C CA . LEU A 1 200 ? -4.601 2.661 20.750 1.00 93.31 200 LEU A CA 1
ATOM 1593 C C . LEU A 1 200 ? -5.138 4.026 20.297 1.00 93.31 200 LEU A C 1
ATOM 1595 O O . LEU A 1 200 ? -4.943 4.414 19.148 1.00 93.31 200 LEU A O 1
ATOM 1599 N N . THR A 1 201 ? -5.767 4.784 21.193 1.00 92.25 201 THR A N 1
ATOM 1600 C CA . THR A 1 201 ? -6.322 6.114 20.901 1.00 92.25 201 THR A CA 1
ATOM 1601 C C . THR A 1 201 ? -5.224 7.096 20.510 1.00 92.25 201 THR A C 1
ATOM 1603 O O . THR A 1 201 ? -5.387 7.871 19.565 1.00 92.25 201 THR A O 1
ATOM 1606 N N . GLN A 1 202 ? -4.076 7.055 21.189 1.00 93.62 202 GLN A N 1
ATOM 1607 C CA . GLN A 1 202 ? -2.921 7.868 20.816 1.00 93.62 202 GLN A CA 1
ATOM 1608 C C . GLN A 1 202 ? -2.420 7.520 19.409 1.00 93.62 202 GLN A C 1
ATOM 1610 O O . GLN A 1 202 ? -2.163 8.422 18.610 1.00 93.62 202 GLN A O 1
ATOM 1615 N N . TRP A 1 203 ? -2.318 6.228 19.089 1.00 95.12 203 TRP A N 1
ATOM 1616 C CA . TRP A 1 203 ? -1.913 5.770 17.761 1.00 95.12 203 TRP A CA 1
ATOM 1617 C C . TRP A 1 203 ? -2.913 6.193 16.673 1.00 95.12 203 TRP A C 1
ATOM 1619 O O . TRP A 1 203 ? -2.508 6.768 15.664 1.00 95.12 203 TRP A O 1
ATOM 1629 N N . LEU A 1 204 ? -4.219 6.024 16.903 1.00 94.19 204 LEU A N 1
ATOM 1630 C CA . LEU A 1 204 ? -5.275 6.442 15.969 1.00 94.19 204 LEU A CA 1
ATOM 1631 C C . LEU A 1 204 ? -5.207 7.945 15.662 1.00 94.19 204 LEU A C 1
ATOM 1633 O O . LEU A 1 204 ? -5.324 8.348 14.504 1.00 94.19 204 LEU A O 1
ATOM 1637 N N . ARG A 1 205 ? -4.927 8.777 16.676 1.00 92.88 205 ARG A N 1
ATOM 1638 C CA . ARG A 1 205 ? -4.724 10.227 16.504 1.00 92.88 205 ARG A CA 1
ATOM 1639 C C . ARG A 1 205 ? -3.509 10.546 15.631 1.00 92.88 205 ARG A C 1
ATOM 1641 O O . ARG A 1 205 ? -3.604 11.419 14.770 1.00 92.88 205 ARG A O 1
ATOM 1648 N N . LEU A 1 206 ?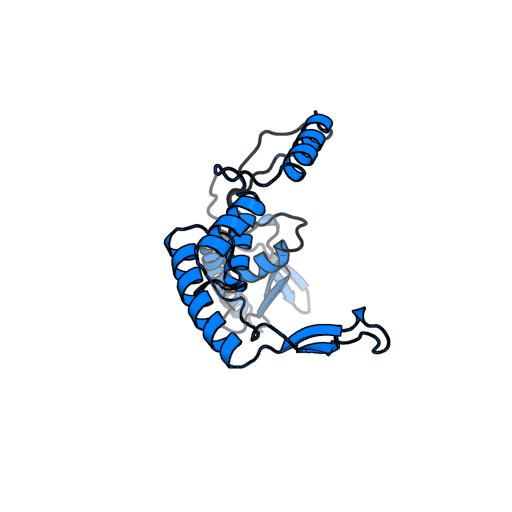 -2.385 9.849 15.824 1.00 94.44 206 LEU A N 1
ATOM 1649 C CA . LEU A 1 206 ? -1.180 10.031 15.001 1.00 94.44 206 LEU A CA 1
ATOM 1650 C C . LEU A 1 206 ? -1.440 9.674 13.536 1.00 94.44 206 LEU A C 1
ATOM 1652 O O . LEU A 1 206 ? -1.047 10.416 12.635 1.00 94.44 206 LEU A O 1
ATOM 1656 N N . TRP A 1 207 ? -2.150 8.570 13.311 1.00 91.44 207 TRP A N 1
ATOM 1657 C CA . TRP A 1 207 ? -2.491 8.095 11.976 1.00 91.44 207 TRP A CA 1
ATOM 1658 C C . TRP A 1 207 ? -3.664 8.850 11.336 1.00 91.44 207 TRP A C 1
ATOM 1660 O O . TRP A 1 207 ? -3.834 8.758 10.124 1.00 91.44 207 TRP A O 1
ATOM 1670 N N . ARG A 1 208 ? -4.388 9.689 12.094 1.00 92.38 208 ARG A N 1
ATOM 1671 C CA . ARG A 1 208 ? -5.591 10.432 11.663 1.00 92.38 208 ARG A CA 1
ATOM 1672 C C . ARG A 1 208 ? -6.738 9.506 11.257 1.00 92.38 208 ARG A C 1
ATOM 1674 O O . ARG A 1 208 ? -7.387 9.714 10.232 1.00 92.38 208 ARG A O 1
ATOM 1681 N N . ILE A 1 209 ? -6.947 8.468 12.057 1.00 90.94 209 ILE A N 1
ATOM 1682 C CA . ILE A 1 209 ? -8.066 7.541 11.922 1.00 90.94 209 ILE A CA 1
ATOM 1683 C C . ILE A 1 209 ? -9.149 7.973 12.909 1.00 90.94 209 ILE A C 1
ATOM 1685 O O . ILE A 1 209 ? -8.928 7.970 14.120 1.00 90.94 209 ILE A O 1
ATOM 1689 N N . ASP A 1 210 ? -10.319 8.320 12.382 1.00 89.06 210 ASP A N 1
ATOM 1690 C CA . ASP A 1 210 ? -11.469 8.696 13.198 1.00 89.06 210 ASP A CA 1
ATOM 1691 C C . ASP A 1 210 ? -12.219 7.450 13.680 1.00 89.06 210 ASP A C 1
ATOM 1693 O O . ASP A 1 210 ? -12.617 6.590 12.891 1.00 89.06 210 ASP A O 1
ATOM 1697 N N . VAL A 1 211 ? -12.430 7.366 14.993 1.00 88.00 211 VAL A N 1
ATOM 1698 C CA . VAL A 1 211 ? -13.240 6.314 15.618 1.00 88.00 211 VAL A CA 1
ATOM 1699 C C . VAL A 1 211 ? -14.700 6.732 15.594 1.00 88.00 211 VAL A C 1
ATOM 1701 O O . VAL A 1 211 ? -15.022 7.886 15.860 1.00 88.00 211 VAL A O 1
ATOM 1704 N N . ASN A 1 212 ? -15.594 5.782 15.324 1.00 88.50 212 ASN A N 1
ATOM 1705 C CA . ASN A 1 212 ? -17.026 6.000 15.475 1.00 88.50 212 ASN A CA 1
ATOM 1706 C C . ASN A 1 212 ? -17.459 5.632 16.911 1.00 88.50 212 ASN A C 1
ATOM 1708 O O . ASN A 1 212 ? -17.557 4.436 17.214 1.00 88.50 212 ASN A O 1
ATOM 1712 N N . PRO A 1 213 ? -17.711 6.614 17.801 1.00 86.12 213 PRO A N 1
ATOM 1713 C CA . PRO A 1 213 ? -18.077 6.334 19.187 1.00 86.12 213 PRO A CA 1
ATOM 1714 C C . PRO A 1 213 ? -19.432 5.624 19.294 1.00 86.12 213 PRO A C 1
ATOM 1716 O O . PRO A 1 213 ? -19.564 4.713 20.104 1.00 86.12 213 PRO A O 1
ATOM 1719 N N . ASP A 1 214 ? -20.399 5.946 18.428 1.00 86.44 214 ASP A N 1
ATOM 1720 C CA . ASP A 1 214 ? -21.745 5.350 18.449 1.00 86.44 214 ASP A CA 1
ATOM 1721 C C . ASP A 1 214 ? -21.737 3.858 18.096 1.00 86.44 214 ASP A C 1
ATOM 1723 O O . ASP A 1 214 ? -22.604 3.094 18.521 1.00 86.44 214 ASP A O 1
ATOM 1727 N N . LYS A 1 215 ? -20.749 3.430 17.305 1.00 86.50 215 LYS A N 1
ATOM 1728 C CA . LYS A 1 215 ? -20.530 2.020 16.958 1.00 86.50 215 LYS A CA 1
ATOM 1729 C C . LYS A 1 215 ? -19.583 1.300 17.920 1.00 86.50 215 LYS A C 1
ATOM 1731 O O . LYS A 1 215 ? -19.448 0.082 17.830 1.00 86.50 215 LYS A O 1
ATOM 1736 N N . SER A 1 216 ? -18.934 2.024 18.829 1.00 89.56 216 SER A N 1
ATOM 1737 C CA . SER A 1 216 ? -17.969 1.467 19.775 1.00 89.56 216 SER A CA 1
ATOM 1738 C C . SER A 1 216 ? -18.668 1.040 21.065 1.00 89.56 216 SER A C 1
ATOM 1740 O O . SER A 1 216 ? -19.386 1.818 21.687 1.00 89.56 216 SER A O 1
ATOM 1742 N N . ALA A 1 217 ? -18.450 -0.199 21.508 1.00 88.06 217 ALA A N 1
ATOM 1743 C CA . ALA A 1 217 ? -19.106 -0.737 22.699 1.00 88.06 217 ALA A CA 1
ATOM 1744 C C . ALA A 1 217 ? -18.156 -1.596 23.539 1.00 88.06 217 ALA A C 1
ATOM 1746 O O . ALA A 1 217 ? -17.324 -2.324 22.999 1.00 88.06 217 ALA A O 1
ATOM 1747 N N . SER A 1 218 ? -18.327 -1.565 24.867 1.00 87.19 218 SER A N 1
ATOM 1748 C CA . SER A 1 218 ? -17.694 -2.533 25.765 1.00 87.19 218 SER A CA 1
ATOM 1749 C C . SER A 1 218 ? -18.704 -3.604 26.163 1.00 87.19 218 SER A C 1
ATOM 1751 O O . SER A 1 218 ? -19.865 -3.323 26.478 1.00 87.19 218 SER A O 1
ATOM 1753 N N . ILE A 1 219 ? -18.265 -4.860 26.125 1.00 87.31 219 ILE A N 1
ATOM 1754 C CA . ILE A 1 219 ? -19.108 -6.010 26.443 1.00 87.31 219 ILE A CA 1
ATOM 1755 C C . ILE A 1 219 ? -18.419 -6.810 27.538 1.00 87.31 219 ILE A C 1
ATOM 1757 O O . ILE A 1 219 ? -17.289 -7.267 27.367 1.00 87.31 219 ILE A O 1
ATOM 1761 N N . TYR A 1 220 ? -19.117 -7.001 28.655 1.00 84.81 220 TYR A N 1
ATOM 1762 C CA . TYR A 1 220 ? -18.655 -7.840 29.748 1.00 84.81 220 TYR A CA 1
ATOM 1763 C C . TYR A 1 220 ? -19.395 -9.179 29.740 1.00 84.81 220 TYR A C 1
ATOM 1765 O O . TYR A 1 220 ? -20.629 -9.233 29.736 1.00 84.81 220 TYR A O 1
ATOM 1773 N N . PHE A 1 221 ? -18.626 -10.268 29.750 1.00 84.38 221 PHE A N 1
ATOM 1774 C CA . PHE A 1 221 ? -19.143 -11.631 29.809 1.00 84.38 221 PHE A CA 1
ATOM 1775 C C . PHE A 1 221 ? -18.840 -12.240 31.181 1.00 84.38 221 PHE A C 1
ATOM 1777 O O . PHE A 1 221 ? -17.674 -12.406 31.541 1.00 84.38 221 PHE A O 1
ATOM 1784 N N . ASN A 1 222 ? -19.881 -12.616 31.927 1.00 80.62 222 ASN A N 1
ATOM 1785 C CA . ASN A 1 222 ? -19.768 -13.487 33.098 1.00 80.62 222 ASN A CA 1
ATOM 1786 C C . ASN A 1 222 ? -20.684 -14.721 32.918 1.00 80.62 222 ASN A C 1
ATOM 1788 O O . ASN A 1 222 ? -21.545 -14.734 32.040 1.00 80.62 222 ASN A O 1
ATOM 1792 N N . TYR A 1 223 ? -20.507 -15.759 33.739 1.00 71.25 223 TYR A N 1
ATOM 1793 C CA . TYR A 1 223 ? -21.265 -17.018 33.630 1.00 71.25 223 TYR A CA 1
ATOM 1794 C C . TYR A 1 223 ? -22.763 -16.923 34.002 1.00 71.25 223 TYR A C 1
ATOM 1796 O O . TYR A 1 223 ? -23.515 -17.841 33.699 1.00 71.25 223 TYR A O 1
ATOM 1804 N N . ASN A 1 224 ? -23.200 -15.823 34.616 1.00 64.06 224 ASN A N 1
ATOM 1805 C CA . ASN A 1 224 ? -24.548 -15.574 35.139 1.00 64.06 224 ASN A CA 1
ATOM 1806 C C . ASN A 1 224 ? -25.299 -14.388 34.483 1.00 64.06 224 ASN A C 1
ATOM 1808 O O . ASN A 1 224 ? -26.482 -14.218 34.758 1.00 64.06 224 ASN A O 1
ATOM 1812 N N . THR A 1 225 ? -24.668 -13.520 33.680 1.00 55.94 225 THR A N 1
ATOM 1813 C CA . THR A 1 225 ? -25.283 -12.307 33.091 1.00 55.94 225 THR A CA 1
ATOM 1814 C C . THR A 1 225 ? -24.373 -11.644 32.046 1.00 55.94 225 THR A C 1
ATOM 1816 O O . THR A 1 225 ? -23.158 -11.542 32.225 1.00 55.94 225 THR A O 1
ATOM 1819 N N . LYS A 1 226 ? -24.975 -11.122 30.967 1.00 53.47 226 LYS A N 1
ATOM 1820 C CA . LYS A 1 226 ? -24.318 -10.251 29.977 1.00 53.47 226 LYS A CA 1
ATOM 1821 C C . LYS A 1 226 ? -24.664 -8.797 30.304 1.00 53.47 226 LYS A C 1
ATOM 1823 O O . LYS A 1 226 ? -25.843 -8.461 30.350 1.00 53.47 226 LYS A O 1
ATOM 1828 N N . VAL A 1 227 ? -23.660 -7.950 30.527 1.00 62.09 227 VAL A N 1
ATOM 1829 C CA . VAL A 1 227 ? -23.850 -6.514 30.808 1.00 62.09 227 VAL A CA 1
ATOM 1830 C C . VAL A 1 227 ? -23.039 -5.705 29.794 1.00 62.09 227 VAL A C 1
ATOM 1832 O O . VAL A 1 227 ? -21.874 -6.016 29.541 1.00 62.09 227 VAL A O 1
ATOM 1835 N N . GLN A 1 228 ? -23.665 -4.704 29.175 1.00 55.66 228 GLN A N 1
ATOM 1836 C CA . GLN A 1 228 ? -23.022 -3.763 28.253 1.00 55.66 228 GLN A CA 1
ATOM 1837 C C . GLN A 1 228 ? -22.795 -2.424 28.952 1.00 55.66 228 GLN A C 1
ATOM 1839 O O . GLN A 1 228 ? -23.683 -1.942 29.654 1.00 55.66 228 GLN A O 1
ATOM 1844 N N . PHE A 1 229 ? -21.631 -1.817 28.718 1.00 58.59 229 PHE A N 1
ATOM 1845 C CA . PHE A 1 229 ? -21.325 -0.457 29.160 1.00 58.59 229 PHE A CA 1
ATOM 1846 C C . PHE A 1 229 ? -20.837 0.375 27.960 1.00 58.59 229 PHE A C 1
ATOM 1848 O O . PHE A 1 229 ? -20.133 -0.159 27.092 1.00 58.59 229 PHE A O 1
ATOM 1855 N N . PRO A 1 230 ? -21.181 1.670 27.877 1.00 54.56 230 PRO A N 1
ATOM 1856 C CA . PRO A 1 230 ? -20.577 2.564 26.894 1.00 54.56 230 PRO A CA 1
ATOM 1857 C C . PRO A 1 230 ? -19.073 2.711 27.167 1.00 54.56 230 PRO A C 1
ATOM 1859 O O . PRO A 1 230 ? -18.649 2.761 28.322 1.00 54.56 230 PRO A O 1
ATOM 1862 N N . VAL A 1 231 ? -18.262 2.749 26.106 1.00 56.44 231 VAL A N 1
ATOM 1863 C CA . VAL A 1 231 ? -16.816 2.995 26.223 1.00 56.44 231 VAL A CA 1
ATOM 1864 C C . VAL A 1 231 ? -16.612 4.497 26.436 1.00 56.44 231 VAL A C 1
ATOM 1866 O O . VAL A 1 231 ? -17.086 5.268 25.601 1.00 56.44 231 VAL A O 1
ATOM 1869 N N . PRO A 1 232 ? -15.907 4.943 27.490 1.00 55.34 232 PRO A N 1
ATOM 1870 C CA . PRO A 1 232 ? -15.496 6.335 27.608 1.00 55.34 232 PRO A CA 1
ATOM 1871 C C . PRO A 1 232 ? -14.406 6.611 26.561 1.00 55.34 232 PRO A C 1
ATOM 1873 O O . PRO A 1 232 ? -13.225 6.353 26.782 1.00 55.34 232 PRO A O 1
ATOM 1876 N N . LEU A 1 233 ? -14.815 7.062 25.377 1.00 52.53 233 LEU A N 1
ATOM 1877 C CA . LEU A 1 233 ? -13.922 7.596 24.354 1.00 52.53 233 LEU A CA 1
ATOM 1878 C C . LEU A 1 233 ? -13.942 9.119 24.478 1.00 52.53 233 LEU A C 1
ATOM 1880 O O . LEU A 1 233 ? -14.913 9.759 24.081 1.00 52.53 233 LEU A O 1
ATOM 1884 N N . ASP A 1 234 ? -12.867 9.707 25.002 1.00 49.22 234 ASP A N 1
ATOM 1885 C CA . ASP A 1 234 ? -12.657 11.154 24.924 1.00 49.22 234 ASP A CA 1
ATOM 1886 C C . ASP A 1 234 ? -12.291 11.527 23.476 1.00 49.22 234 ASP A C 1
ATOM 1888 O O . ASP A 1 234 ? -11.118 11.632 23.090 1.00 49.22 234 ASP A O 1
ATOM 1892 N N . THR A 1 235 ? -13.313 11.694 22.637 1.00 38.59 235 THR A N 1
ATOM 1893 C CA . THR A 1 235 ? -13.197 12.330 21.322 1.00 38.59 235 THR A CA 1
ATOM 1894 C C . THR A 1 235 ? -13.249 13.848 21.491 1.00 38.59 235 THR A C 1
ATOM 1896 O O . THR A 1 235 ? -14.320 14.374 21.796 1.00 38.59 235 THR A O 1
ATOM 1899 N N . PRO A 1 236 ? -12.153 14.598 21.267 1.00 34.16 236 PRO A N 1
ATOM 1900 C CA . PRO A 1 236 ? -12.284 16.020 20.994 1.00 34.16 236 PRO A CA 1
ATOM 1901 C C . PRO A 1 236 ? -13.071 16.173 19.688 1.00 34.16 236 PRO A C 1
ATOM 1903 O O . PRO A 1 236 ? -12.615 15.768 18.620 1.00 34.16 236 PRO A O 1
ATOM 1906 N N . THR A 1 237 ? -14.278 16.727 19.783 1.00 28.05 237 THR A N 1
ATOM 1907 C CA . THR A 1 237 ? -15.070 17.201 18.645 1.00 28.05 237 THR A CA 1
ATOM 1908 C C . THR A 1 237 ? -14.253 18.230 17.873 1.00 28.05 237 THR A C 1
ATOM 1910 O O . THR A 1 237 ? -14.190 19.398 18.255 1.00 28.05 237 THR A O 1
ATOM 1913 N N . TYR A 1 238 ? -13.630 17.805 16.777 1.00 29.41 238 TYR A N 1
ATOM 1914 C CA . TYR A 1 238 ? -13.196 18.722 15.738 1.00 29.41 238 TYR A CA 1
ATOM 1915 C C . TYR A 1 238 ? -14.368 18.916 14.781 1.00 29.41 238 TYR A C 1
ATOM 1917 O O . TYR A 1 238 ? -14.703 18.053 13.973 1.00 29.41 238 TYR A O 1
ATOM 1925 N N . VAL A 1 239 ? -15.026 20.061 14.939 1.00 25.77 239 VAL A N 1
ATOM 1926 C CA . VAL A 1 239 ? -15.865 20.655 13.900 1.00 25.77 239 VAL A CA 1
ATOM 1927 C C . VAL A 1 239 ? -14.938 20.986 12.723 1.00 25.77 239 VAL A C 1
ATOM 1929 O O . VAL A 1 239 ? -13.865 21.551 12.941 1.00 25.77 239 VAL A O 1
ATOM 1932 N N . PHE A 1 240 ? -15.324 20.566 11.513 1.00 30.45 240 PHE A N 1
ATOM 1933 C CA . PHE A 1 240 ? -14.661 20.939 10.257 1.00 30.45 240 PHE A CA 1
ATOM 1934 C C . PHE A 1 240 ? -14.572 22.456 10.070 1.00 30.45 240 PHE A C 1
ATOM 1936 O O . PHE A 1 240 ? -15.544 23.150 10.445 1.00 30.45 240 PHE A O 1
#

pLDDT: mean 79.92, std 17.61, range [25.77, 95.12]